Protein AF-A0A2K3PHH5-F1 (afdb_monomer)

Structure (mmCIF, N/CA/C/O backbone):
data_AF-A0A2K3PHH5-F1
#
_entry.id   AF-A0A2K3PHH5-F1
#
loop_
_atom_site.group_PDB
_atom_site.id
_atom_site.type_symbol
_atom_site.label_atom_id
_atom_site.label_alt_id
_atom_site.label_comp_id
_atom_site.label_asym_id
_atom_site.label_entity_id
_atom_site.label_seq_id
_atom_site.pdbx_PDB_ins_code
_atom_site.Cartn_x
_atom_site.Cartn_y
_atom_site.Cartn_z
_atom_site.occupancy
_atom_site.B_iso_or_equiv
_atom_site.auth_seq_id
_atom_site.auth_comp_id
_atom_site.auth_asym_id
_atom_site.auth_atom_id
_atom_site.pdbx_PDB_model_num
ATOM 1 N N . MET A 1 1 ? 2.896 -27.009 -12.303 1.00 49.03 1 MET A N 1
ATOM 2 C CA . MET A 1 1 ? 2.536 -25.632 -12.704 1.00 49.03 1 MET A CA 1
ATOM 3 C C . MET A 1 1 ? 3.084 -24.702 -11.641 1.00 49.03 1 MET A C 1
ATOM 5 O O . MET A 1 1 ? 3.076 -25.133 -10.490 1.00 49.03 1 MET A O 1
ATOM 9 N N . PRO A 1 2 ? 3.637 -23.529 -11.982 1.00 64.56 2 PRO A N 1
ATOM 10 C CA . PRO A 1 2 ? 4.108 -22.607 -10.958 1.00 64.56 2 PRO A CA 1
ATOM 11 C C . PRO A 1 2 ? 2.927 -22.156 -10.086 1.00 64.56 2 PRO A C 1
ATOM 13 O O . PRO A 1 2 ? 1.793 -22.078 -10.557 1.00 64.56 2 PRO A O 1
ATOM 16 N N . ASP A 1 3 ? 3.186 -21.933 -8.800 1.00 89.25 3 ASP A N 1
ATOM 17 C CA . ASP A 1 3 ? 2.186 -21.424 -7.863 1.00 89.25 3 ASP A CA 1
ATOM 18 C C . ASP A 1 3 ? 1.922 -19.943 -8.176 1.00 89.25 3 ASP A C 1
ATOM 20 O O . ASP A 1 3 ? 2.848 -19.131 -8.149 1.00 89.25 3 ASP A O 1
ATOM 24 N N . LEU A 1 4 ? 0.665 -19.583 -8.455 1.00 91.12 4 LEU A N 1
ATOM 25 C CA . LEU A 1 4 ? 0.248 -18.206 -8.741 1.00 91.12 4 LEU A CA 1
ATOM 26 C C . LEU A 1 4 ? 0.733 -17.221 -7.665 1.00 91.12 4 LEU A C 1
ATOM 28 O O . LEU A 1 4 ? 1.121 -16.099 -7.985 1.00 91.12 4 LEU A O 1
ATOM 32 N N . LYS A 1 5 ? 0.761 -17.628 -6.390 1.00 93.81 5 LYS A N 1
ATOM 33 C CA . LYS A 1 5 ? 1.256 -16.774 -5.300 1.00 93.81 5 LYS A CA 1
ATOM 34 C C . LYS A 1 5 ? 2.746 -16.474 -5.442 1.00 93.81 5 LYS A C 1
ATOM 36 O O . LYS A 1 5 ? 3.163 -15.350 -5.181 1.00 93.81 5 LYS A O 1
ATOM 41 N N . MET A 1 6 ? 3.534 -17.454 -5.884 1.00 94.31 6 MET A N 1
ATOM 42 C CA . MET A 1 6 ? 4.964 -17.276 -6.161 1.00 94.31 6 MET A CA 1
ATOM 43 C C . MET A 1 6 ? 5.183 -16.343 -7.350 1.00 94.31 6 MET A C 1
ATOM 45 O O . MET A 1 6 ? 6.017 -15.441 -7.270 1.00 94.31 6 MET A O 1
ATOM 49 N N . GLU A 1 7 ? 4.417 -16.517 -8.427 1.00 95.44 7 GLU A N 1
ATOM 50 C CA . GLU A 1 7 ? 4.497 -15.638 -9.599 1.00 95.44 7 GLU A CA 1
ATOM 51 C C . GLU A 1 7 ? 4.152 -14.189 -9.238 1.00 95.44 7 GLU A C 1
ATOM 53 O O . GLU A 1 7 ? 4.926 -13.281 -9.546 1.00 95.44 7 GLU A O 1
ATOM 58 N N . ILE A 1 8 ? 3.046 -13.973 -8.516 1.00 95.75 8 ILE A N 1
ATOM 59 C CA . ILE A 1 8 ? 2.634 -12.642 -8.054 1.00 95.75 8 ILE A CA 1
ATOM 60 C C . ILE A 1 8 ? 3.670 -12.043 -7.107 1.00 95.75 8 ILE A C 1
ATOM 62 O O . ILE A 1 8 ? 4.015 -10.872 -7.257 1.00 95.75 8 ILE A O 1
ATOM 66 N N . PHE A 1 9 ? 4.217 -12.824 -6.172 1.00 96.38 9 PHE A N 1
ATOM 67 C CA . PHE A 1 9 ? 5.262 -12.338 -5.275 1.00 96.38 9 PHE A CA 1
ATOM 68 C C . PHE A 1 9 ? 6.466 -11.789 -6.047 1.00 96.38 9 PHE A C 1
ATOM 70 O O . PHE A 1 9 ? 6.906 -10.662 -5.793 1.00 96.38 9 PHE A O 1
ATOM 77 N N . HIS A 1 10 ? 6.988 -12.560 -7.003 1.00 95.31 10 HIS A N 1
ATOM 78 C CA . HIS A 1 10 ? 8.146 -12.154 -7.796 1.00 95.31 10 HIS A CA 1
ATOM 79 C C . HIS A 1 10 ? 7.831 -10.977 -8.719 1.00 95.31 10 HIS A C 1
ATOM 81 O O . HIS A 1 10 ? 8.616 -10.027 -8.773 1.00 95.31 10 HIS A O 1
ATOM 87 N N . LEU A 1 11 ? 6.678 -11.008 -9.392 1.00 97.19 11 LEU A N 1
ATOM 88 C CA . LEU A 1 11 ? 6.221 -9.932 -10.266 1.00 97.19 11 LEU A CA 1
ATOM 89 C C . LEU A 1 11 ? 6.100 -8.617 -9.494 1.00 97.19 11 LEU A C 1
ATOM 91 O O . LEU A 1 11 ? 6.719 -7.623 -9.868 1.00 97.19 11 LEU A O 1
ATOM 95 N N . MET A 1 12 ? 5.362 -8.621 -8.384 1.00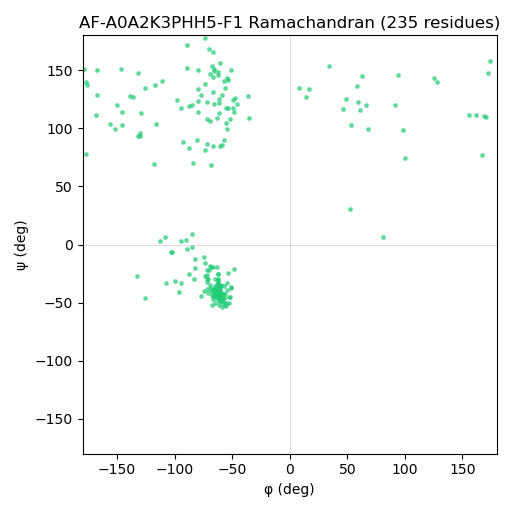 97.56 12 MET A N 1
ATOM 96 C CA . MET A 1 12 ? 5.121 -7.421 -7.586 1.00 97.56 12 MET A CA 1
ATOM 97 C C . MET A 1 12 ? 6.398 -6.895 -6.942 1.00 97.56 12 MET A C 1
ATOM 99 O O . MET A 1 12 ? 6.658 -5.692 -6.975 1.00 97.56 12 MET A O 1
ATOM 103 N N . SER A 1 13 ? 7.240 -7.787 -6.414 1.00 96.38 13 SER A N 1
ATOM 104 C CA . SER A 1 13 ? 8.536 -7.401 -5.852 1.00 96.38 13 SER A CA 1
ATOM 105 C C . SER A 1 13 ? 9.426 -6.727 -6.896 1.00 96.38 13 SER A C 1
ATOM 107 O O . SER A 1 13 ? 10.080 -5.726 -6.588 1.00 96.38 13 SER A O 1
ATOM 109 N N . PHE A 1 14 ? 9.447 -7.250 -8.126 1.00 96.81 14 PHE A N 1
ATOM 110 C CA . PHE A 1 14 ? 10.204 -6.664 -9.227 1.00 96.81 14 PHE A CA 1
ATOM 111 C C . PHE A 1 14 ? 9.627 -5.312 -9.654 1.00 96.81 14 PHE A C 1
ATOM 113 O O . PHE A 1 14 ? 10.373 -4.335 -9.684 1.00 96.81 14 PHE A O 1
ATOM 120 N N . LEU A 1 15 ? 8.320 -5.237 -9.931 1.00 97.56 15 LEU A N 1
ATOM 121 C CA . LEU A 1 15 ? 7.658 -4.020 -10.409 1.00 97.56 15 LEU A CA 1
ATOM 122 C C . LEU A 1 15 ? 7.816 -2.860 -9.423 1.00 97.56 15 LEU A C 1
ATOM 124 O O . LEU A 1 15 ? 8.266 -1.789 -9.822 1.00 97.56 15 LEU A O 1
ATOM 128 N N . LEU A 1 16 ? 7.543 -3.083 -8.133 1.00 97.12 16 LEU A N 1
ATOM 129 C CA . LEU A 1 16 ? 7.675 -2.038 -7.112 1.00 97.12 16 LEU A CA 1
ATOM 130 C C . LEU A 1 16 ? 9.117 -1.526 -7.012 1.00 97.12 16 LEU A C 1
ATOM 132 O O . LEU A 1 16 ? 9.345 -0.319 -7.009 1.00 97.12 16 LEU A O 1
ATOM 136 N N . SER A 1 17 ? 10.101 -2.431 -7.008 1.00 95.50 17 SER A N 1
ATOM 137 C CA . SER A 1 17 ? 11.521 -2.048 -6.953 1.00 95.50 17 SER A CA 1
ATOM 138 C C . SER A 1 17 ? 11.955 -1.287 -8.203 1.00 95.50 17 SER A C 1
ATOM 140 O O . SER A 1 17 ? 12.649 -0.274 -8.118 1.00 95.50 17 SER A O 1
ATOM 142 N N . HIS A 1 18 ? 11.552 -1.783 -9.374 1.00 95.62 18 HIS A N 1
ATOM 143 C CA . HIS A 1 18 ? 11.887 -1.179 -10.652 1.00 95.62 18 HIS A CA 1
ATOM 144 C C . HIS A 1 18 ? 11.317 0.233 -10.736 1.00 95.62 18 HIS A C 1
ATOM 146 O O . HIS A 1 18 ? 12.071 1.177 -10.983 1.00 95.62 18 HIS A O 1
ATOM 152 N N . CYS A 1 19 ? 10.020 0.383 -10.464 1.00 95.56 19 CYS A N 1
ATOM 153 C CA . CYS A 1 19 ? 9.362 1.674 -10.538 1.00 95.56 19 CYS A CA 1
ATOM 154 C C . CYS A 1 19 ? 9.923 2.654 -9.506 1.00 95.56 19 CYS A C 1
ATOM 156 O O . CYS A 1 19 ? 10.219 3.785 -9.876 1.00 95.56 19 CYS A O 1
ATOM 158 N N . ALA A 1 20 ? 10.165 2.229 -8.260 1.00 92.25 20 ALA A N 1
ATOM 159 C CA . ALA A 1 20 ? 10.748 3.099 -7.237 1.00 92.25 20 ALA A CA 1
ATOM 160 C C . ALA A 1 20 ? 12.145 3.603 -7.647 1.00 92.25 20 ALA A C 1
ATOM 162 O O . ALA A 1 20 ? 12.446 4.784 -7.510 1.00 92.25 20 ALA A O 1
ATOM 163 N N . SER A 1 21 ? 12.976 2.737 -8.242 1.00 92.88 21 SER A N 1
ATOM 164 C CA . SER A 1 21 ? 14.331 3.104 -8.692 1.00 92.88 21 SER A CA 1
ATOM 165 C C . SER A 1 21 ? 14.376 4.015 -9.926 1.00 92.88 21 SER A C 1
ATOM 167 O O . SER 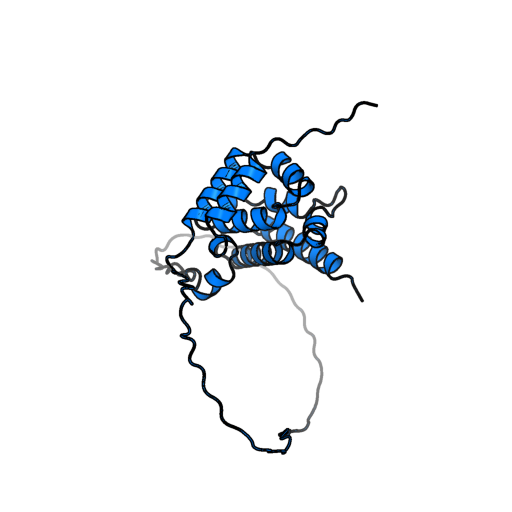A 1 21 ? 15.392 4.658 -10.195 1.00 92.88 21 SER A O 1
ATOM 169 N N . ARG A 1 22 ? 13.303 4.031 -10.724 1.00 92.88 22 ARG A N 1
ATOM 170 C CA . ARG A 1 22 ? 13.212 4.771 -11.993 1.00 92.88 22 ARG A CA 1
ATOM 171 C C . ARG A 1 22 ? 12.220 5.927 -11.938 1.00 92.88 22 ARG A C 1
ATOM 173 O O . ARG A 1 22 ? 12.034 6.590 -12.957 1.00 92.88 22 ARG A O 1
ATOM 180 N N . TRP A 1 23 ? 11.616 6.163 -10.777 1.00 90.19 23 TRP A N 1
ATOM 181 C CA . TRP A 1 23 ? 10.622 7.199 -10.565 1.00 90.19 23 TRP A CA 1
ATOM 182 C C . TRP A 1 23 ? 11.190 8.583 -10.883 1.00 90.19 23 TRP A C 1
ATOM 184 O O . TRP A 1 23 ? 12.244 8.965 -10.369 1.00 90.19 23 TRP A O 1
ATOM 194 N N . LYS A 1 24 ? 10.481 9.350 -11.716 1.00 89.19 24 LYS A N 1
ATOM 195 C CA . LYS A 1 24 ? 10.787 10.767 -11.966 1.00 89.19 24 LYS A CA 1
ATOM 196 C C . LYS A 1 24 ? 9.574 11.644 -11.712 1.00 89.19 24 LYS A C 1
ATOM 198 O O . LYS A 1 24 ? 9.708 12.671 -11.054 1.00 89.19 24 LYS A O 1
ATOM 203 N N . ALA A 1 25 ? 8.411 11.240 -12.218 1.00 85.06 25 ALA A N 1
ATOM 204 C CA . ALA A 1 25 ? 7.161 11.957 -12.023 1.00 85.06 25 ALA A CA 1
ATOM 205 C C . ALA A 1 25 ? 5.965 10.990 -11.946 1.00 85.06 25 ALA A C 1
ATOM 207 O O . ALA A 1 25 ? 5.987 9.943 -12.592 1.00 85.06 25 ALA A O 1
ATOM 208 N N . PRO A 1 26 ? 4.889 11.351 -11.224 1.00 73.81 26 PRO A N 1
ATOM 209 C CA . PRO A 1 26 ? 3.726 10.480 -11.037 1.00 73.81 26 PRO A CA 1
ATOM 210 C C . PRO A 1 26 ? 2.968 10.106 -12.305 1.00 73.81 26 PRO A C 1
ATOM 212 O O . PRO A 1 26 ? 2.359 9.042 -12.361 1.00 73.81 26 PRO A O 1
ATOM 215 N N . TYR A 1 27 ? 3.050 10.941 -13.336 1.00 77.81 27 TYR A N 1
ATOM 216 C CA . TYR A 1 27 ? 2.289 10.751 -14.570 1.00 77.81 27 TYR A CA 1
ATOM 217 C C . TYR A 1 27 ? 3.153 10.316 -15.749 1.00 77.81 27 TYR A C 1
ATOM 219 O O . TYR A 1 27 ? 2.653 10.232 -16.866 1.00 77.81 27 TYR A O 1
ATOM 227 N N . ASP A 1 28 ? 4.439 10.031 -15.532 1.00 88.00 28 ASP A N 1
ATOM 228 C CA . ASP A 1 28 ? 5.244 9.399 -16.572 1.00 88.00 28 ASP A CA 1
ATOM 229 C C . ASP A 1 28 ? 4.871 7.907 -16.724 1.00 88.00 28 ASP A C 1
ATOM 231 O O . ASP A 1 28 ? 4.008 7.366 -16.024 1.00 88.00 28 ASP A O 1
ATOM 235 N N . GLN A 1 29 ? 5.495 7.222 -17.682 1.00 90.00 29 GLN A N 1
ATOM 236 C CA . GLN A 1 29 ?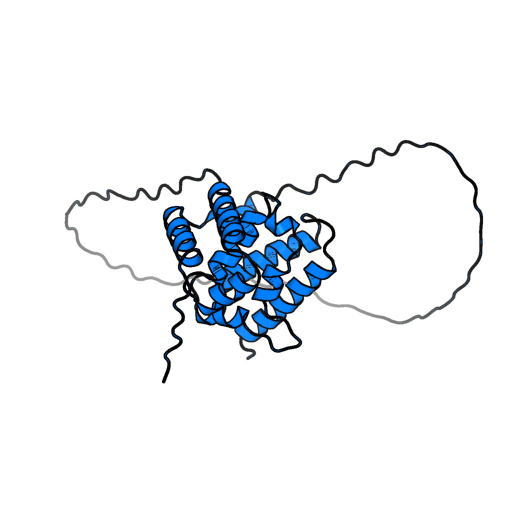 5.206 5.810 -17.942 1.00 90.00 29 GLN A CA 1
ATOM 237 C C . GLN A 1 29 ? 5.533 4.903 -16.740 1.00 90.00 29 GLN A C 1
ATOM 239 O O . GLN A 1 29 ? 4.839 3.913 -16.512 1.00 90.00 29 GLN A O 1
ATOM 244 N N . VAL A 1 30 ? 6.573 5.231 -15.967 1.00 93.69 30 VAL A N 1
ATOM 245 C CA . VAL A 1 30 ? 6.976 4.472 -14.773 1.00 93.69 30 VAL A CA 1
ATOM 246 C C . VAL A 1 30 ? 6.005 4.744 -13.627 1.00 93.69 30 VAL A C 1
ATOM 248 O O . VAL A 1 30 ? 5.624 3.813 -12.918 1.00 93.69 30 VAL A O 1
ATOM 251 N N . GLY A 1 31 ? 5.572 5.996 -13.478 1.00 91.44 31 GLY A N 1
ATOM 252 C CA . GLY A 1 31 ? 4.558 6.398 -12.518 1.00 91.44 31 GLY A CA 1
ATOM 253 C C . GLY A 1 31 ? 3.233 5.692 -12.768 1.00 91.44 31 GLY A C 1
ATOM 254 O O . GLY A 1 31 ? 2.718 5.025 -11.874 1.00 91.44 31 GLY A O 1
ATOM 255 N N . SER A 1 32 ? 2.762 5.700 -14.015 1.00 90.44 32 SER A N 1
ATOM 256 C CA . SER A 1 32 ? 1.550 4.975 -14.424 1.00 90.44 32 SER A CA 1
ATOM 257 C C . SER A 1 32 ? 1.649 3.476 -14.111 1.00 90.44 32 SER A C 1
ATOM 259 O O . SER A 1 32 ? 0.747 2.914 -13.492 1.00 90.44 32 SER A O 1
ATOM 261 N N . LEU A 1 33 ? 2.784 2.842 -14.435 1.00 94.25 33 LEU A N 1
ATOM 262 C CA . LEU A 1 33 ? 3.031 1.433 -14.111 1.00 94.25 33 LEU A CA 1
ATOM 263 C C . LEU A 1 33 ? 3.035 1.175 -12.596 1.00 94.25 33 LEU A C 1
ATOM 265 O O . LEU A 1 33 ? 2.548 0.137 -12.148 1.00 94.25 33 LEU A O 1
ATOM 269 N N . MET A 1 34 ? 3.577 2.094 -11.792 1.00 95.19 34 MET A N 1
ATOM 270 C CA . MET A 1 34 ? 3.539 1.983 -10.332 1.00 95.19 34 MET A CA 1
ATOM 271 C C . MET A 1 34 ? 2.100 2.018 -9.809 1.00 95.19 34 MET A C 1
ATOM 273 O O . MET A 1 34 ? 1.743 1.185 -8.979 1.00 95.19 34 MET A O 1
ATOM 277 N N . LEU A 1 35 ? 1.261 2.922 -10.321 1.00 93.38 35 LEU A N 1
ATOM 278 C CA . LEU A 1 35 ? -0.148 3.022 -9.927 1.00 93.38 35 LEU A CA 1
ATOM 279 C C . LEU A 1 35 ? -0.942 1.768 -10.304 1.00 93.38 35 LEU A C 1
ATOM 281 O O . LEU A 1 35 ? -1.685 1.237 -9.475 1.00 93.38 35 LEU A O 1
ATOM 285 N N . GLU A 1 36 ? -0.735 1.241 -11.510 1.00 93.38 36 GLU A N 1
ATOM 286 C CA . GLU A 1 36 ? -1.333 -0.028 -11.941 1.00 93.38 36 GLU A CA 1
ATOM 287 C C . GLU A 1 36 ? -0.854 -1.206 -11.086 1.00 93.38 36 GLU A C 1
ATOM 289 O O . GLU A 1 36 ? -1.657 -2.051 -10.691 1.00 93.38 36 GLU A O 1
ATOM 294 N N . SER A 1 37 ? 0.435 -1.231 -10.733 1.00 96.31 37 SER A N 1
ATOM 295 C CA . SER A 1 37 ? 1.009 -2.254 -9.853 1.00 96.31 37 SER A CA 1
ATOM 296 C C . SER A 1 37 ? 0.362 -2.217 -8.465 1.00 96.31 37 SER A C 1
ATOM 298 O O . SER A 1 37 ? -0.022 -3.260 -7.938 1.00 96.31 37 SER A O 1
ATOM 300 N N . LEU A 1 38 ? 0.189 -1.029 -7.877 1.00 96.31 38 LEU A N 1
ATOM 301 C CA . LEU A 1 38 ? -0.487 -0.874 -6.585 1.00 96.31 38 LEU A CA 1
ATOM 302 C C . LEU A 1 38 ? -1.951 -1.312 -6.654 1.00 96.31 38 LEU A C 1
ATOM 304 O O . LEU A 1 38 ? -2.413 -2.045 -5.778 1.00 96.31 38 LEU A O 1
ATOM 308 N N . SER A 1 39 ? -2.661 -0.947 -7.725 1.00 94.19 39 SER A N 1
ATOM 309 C CA . SER A 1 39 ? -4.039 -1.400 -7.926 1.00 94.19 39 SER A CA 1
ATOM 310 C C . SER A 1 39 ? -4.125 -2.925 -8.052 1.00 94.19 39 SER A C 1
ATOM 312 O O . SER A 1 39 ? -4.929 -3.550 -7.355 1.00 94.19 39 SER A O 1
ATOM 314 N N . LEU A 1 40 ? -3.265 -3.549 -8.865 1.00 95.62 40 LEU A N 1
ATOM 315 C CA . LEU A 1 40 ? -3.185 -5.007 -8.999 1.00 95.62 40 LEU A CA 1
ATOM 316 C C . LEU A 1 40 ? -2.914 -5.681 -7.649 1.00 95.62 40 LEU A C 1
ATOM 318 O O . LEU A 1 40 ? -3.593 -6.645 -7.291 1.00 95.62 40 LEU A O 1
ATOM 322 N N . LEU A 1 41 ? -1.953 -5.157 -6.885 1.00 97.50 41 LEU A N 1
ATOM 323 C CA . LEU A 1 41 ? -1.603 -5.677 -5.567 1.00 97.50 41 LEU A CA 1
ATOM 324 C C . LEU A 1 41 ? -2.779 -5.608 -4.594 1.00 97.50 41 LEU A C 1
ATOM 326 O O . LEU A 1 41 ? -3.063 -6.584 -3.896 1.00 97.50 41 LEU A O 1
ATOM 330 N N . GLY A 1 42 ? -3.471 -4.470 -4.565 1.00 96.81 42 GLY A N 1
ATOM 331 C CA . GLY A 1 42 ? -4.658 -4.297 -3.745 1.00 96.81 42 GLY A CA 1
ATOM 332 C C . GLY A 1 42 ? -5.736 -5.319 -4.107 1.00 96.81 42 GLY A C 1
ATOM 333 O O . GLY A 1 42 ? -6.260 -5.985 -3.220 1.00 96.81 42 GLY A O 1
ATOM 334 N N . HIS A 1 43 ? -6.035 -5.506 -5.397 1.00 95.81 43 HIS A N 1
ATOM 335 C CA . HIS A 1 43 ? -7.044 -6.479 -5.836 1.00 95.81 43 HIS A CA 1
ATOM 336 C C . HIS A 1 43 ? -6.651 -7.914 -5.489 1.00 95.81 43 HIS A C 1
ATOM 338 O O . HIS A 1 43 ? -7.503 -8.705 -5.091 1.00 95.81 43 HIS A O 1
ATOM 344 N N . PHE A 1 44 ? -5.366 -8.248 -5.608 1.00 96.94 44 PHE A N 1
ATOM 345 C CA . PHE A 1 44 ? -4.848 -9.557 -5.225 1.00 96.94 44 PHE A CA 1
ATOM 346 C C . PHE A 1 44 ? -5.024 -9.842 -3.724 1.00 96.94 44 PHE A C 1
ATOM 348 O O . PHE A 1 44 ? -5.322 -10.979 -3.347 1.00 96.94 44 PHE A O 1
ATOM 355 N N . ALA A 1 45 ? -4.841 -8.832 -2.870 1.00 97.75 45 ALA A N 1
ATOM 356 C CA . ALA A 1 45 ? -4.901 -8.976 -1.416 1.00 97.75 45 ALA A CA 1
ATOM 357 C C . ALA A 1 45 ? -6.316 -8.825 -0.827 1.00 97.75 45 ALA A C 1
ATOM 359 O O . ALA A 1 45 ? -6.588 -9.369 0.246 1.00 97.75 45 ALA A O 1
ATOM 360 N N . LEU A 1 46 ? -7.206 -8.099 -1.508 1.00 96.25 46 LEU A N 1
ATOM 361 C CA . LEU A 1 46 ? -8.501 -7.678 -0.979 1.00 96.25 46 LEU A CA 1
ATOM 362 C C . LEU A 1 46 ? -9.328 -8.855 -0.436 1.00 96.25 46 LEU A C 1
ATOM 364 O O . LEU A 1 46 ? -9.719 -9.752 -1.179 1.00 96.25 46 LEU A O 1
ATOM 368 N N . PHE A 1 47 ? -9.613 -8.815 0.870 1.00 92.81 47 PHE A N 1
ATOM 369 C CA . PHE A 1 47 ? -10.409 -9.813 1.600 1.00 92.81 47 PHE A CA 1
ATOM 370 C C . PHE A 1 47 ? -9.945 -11.267 1.416 1.00 92.81 47 PHE A C 1
ATOM 372 O O . PHE A 1 47 ? -10.750 -12.195 1.498 1.00 92.81 47 PHE A O 1
ATOM 379 N N . HIS A 1 48 ? -8.644 -11.483 1.198 1.00 96.56 48 HIS A N 1
ATOM 380 C CA . HIS A 1 48 ? -8.094 -12.820 1.006 1.00 96.56 48 HIS A CA 1
ATOM 381 C C . HIS A 1 48 ? -6.866 -13.069 1.905 1.00 96.56 48 HIS A C 1
ATOM 383 O O . HIS A 1 48 ? -5.729 -12.823 1.483 1.00 96.56 48 HIS A O 1
ATOM 389 N N . PRO A 1 49 ? -7.044 -13.646 3.113 1.00 96.19 49 PRO A N 1
ATOM 390 C CA . PRO A 1 49 ? -5.966 -13.828 4.096 1.00 96.19 49 PRO A CA 1
ATOM 391 C C . PRO A 1 49 ? -4.749 -14.583 3.549 1.00 96.19 49 PRO A C 1
ATOM 393 O O . PRO A 1 49 ? -3.597 -14.224 3.794 1.00 96.19 49 PRO A O 1
ATOM 396 N N . GLY A 1 50 ? -4.992 -15.607 2.725 1.00 96.69 50 GLY A N 1
ATOM 397 C CA . GLY A 1 50 ? -3.925 -16.396 2.113 1.00 96.69 50 GLY A CA 1
ATOM 398 C C . GLY A 1 50 ? -3.107 -15.646 1.058 1.00 96.69 50 GLY A C 1
ATOM 399 O O . GLY A 1 50 ? -2.012 -16.105 0.739 1.00 96.69 50 GLY A O 1
ATOM 400 N N . ASN A 1 51 ? -3.626 -14.540 0.517 1.00 97.56 51 ASN A N 1
ATOM 401 C CA . ASN A 1 51 ? -2.931 -13.683 -0.447 1.00 97.56 51 ASN A CA 1
ATOM 402 C C . ASN A 1 51 ? -2.278 -12.523 0.296 1.00 97.56 51 ASN A C 1
ATOM 404 O O . ASN A 1 51 ? -1.111 -12.256 0.059 1.00 97.56 51 ASN A O 1
ATOM 408 N N . GLN A 1 52 ? -2.959 -11.936 1.285 1.00 98.06 52 GLN A N 1
ATOM 409 C CA . GLN A 1 52 ? -2.366 -10.990 2.238 1.00 98.06 52 GLN A CA 1
ATOM 410 C C . GLN A 1 52 ? -1.085 -11.546 2.883 1.00 98.06 52 GLN A C 1
ATOM 412 O O . GLN A 1 52 ? -0.112 -10.814 3.044 1.00 98.06 52 GLN A O 1
ATOM 417 N N . ALA A 1 53 ? -1.038 -12.850 3.183 1.00 97.31 53 ALA A N 1
ATOM 418 C CA . ALA A 1 53 ? 0.159 -13.513 3.701 1.00 97.31 53 ALA A CA 1
ATOM 419 C C . ALA A 1 53 ? 1.362 -13.497 2.740 1.00 97.31 53 ALA A C 1
ATOM 421 O O . ALA A 1 53 ? 2.504 -13.455 3.198 1.00 97.31 53 ALA A O 1
ATOM 422 N N . VAL A 1 54 ? 1.123 -13.487 1.424 1.00 97.56 54 VAL A N 1
ATOM 423 C CA . VAL A 1 54 ? 2.172 -13.408 0.390 1.00 97.56 54 VAL A CA 1
ATOM 424 C C . VAL A 1 54 ? 2.908 -12.073 0.455 1.00 97.56 54 VAL A C 1
ATOM 426 O O . VAL A 1 54 ? 4.097 -12.006 0.166 1.00 97.56 54 VAL A O 1
ATOM 429 N N . LEU A 1 55 ? 2.244 -11.001 0.893 1.00 97.62 55 LEU A N 1
ATOM 430 C CA . LEU A 1 55 ? 2.846 -9.667 0.955 1.00 97.62 55 LEU A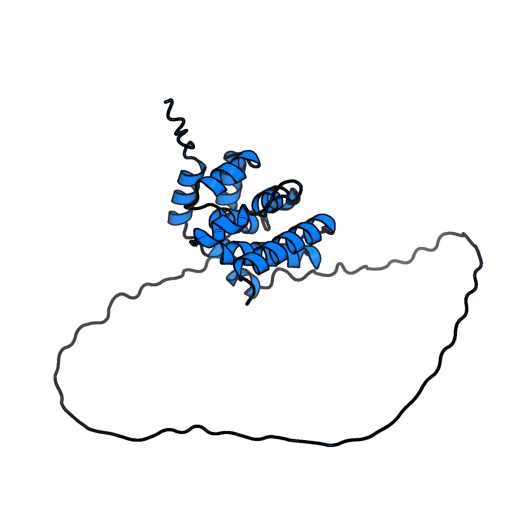 CA 1
ATOM 431 C C . LEU A 1 55 ? 3.958 -9.575 2.015 1.00 97.62 55 LEU A C 1
ATOM 433 O O . LEU A 1 55 ? 4.809 -8.685 1.945 1.00 97.62 55 LEU A O 1
ATOM 437 N N . ARG A 1 56 ? 3.971 -10.516 2.969 1.00 96.44 56 ARG A N 1
ATOM 438 C CA . ARG A 1 56 ? 5.025 -10.685 3.979 1.00 96.44 56 ARG A CA 1
ATOM 439 C C . ARG A 1 56 ? 6.150 -11.608 3.528 1.00 96.44 56 ARG A C 1
ATOM 441 O O . ARG A 1 56 ? 7.105 -11.799 4.274 1.00 96.44 56 ARG A O 1
ATOM 448 N N . TRP A 1 57 ? 6.044 -12.220 2.350 1.00 95.69 57 TRP A N 1
ATOM 449 C CA . TRP A 1 57 ? 7.137 -13.023 1.818 1.00 95.69 57 TRP A CA 1
ATOM 450 C C . TRP A 1 57 ? 8.342 -12.140 1.516 1.00 95.69 57 TRP A C 1
ATOM 452 O O . TRP A 1 57 ? 8.217 -10.961 1.192 1.00 95.69 57 TRP A O 1
ATOM 462 N N . GLY A 1 58 ? 9.517 -12.740 1.650 1.00 87.75 58 GLY A N 1
ATOM 463 C CA . GLY A 1 58 ? 10.793 -12.043 1.679 1.00 87.75 58 GLY A CA 1
ATOM 464 C C . GLY A 1 58 ? 11.580 -12.481 2.906 1.00 87.75 58 GLY A C 1
ATOM 465 O O . GLY A 1 58 ? 11.031 -12.712 3.981 1.00 87.75 58 GLY A O 1
ATOM 466 N N . LYS A 1 59 ? 12.880 -12.665 2.726 1.00 80.00 59 LYS A N 1
ATOM 467 C CA . LYS A 1 59 ? 13.842 -12.892 3.810 1.00 80.00 59 LYS A CA 1
ATOM 468 C C . LYS A 1 59 ? 15.007 -11.955 3.575 1.00 80.00 59 LYS A C 1
ATOM 470 O O . LYS A 1 59 ? 15.333 -11.714 2.414 1.00 80.00 59 LYS A O 1
ATOM 475 N N . SER A 1 60 ? 15.655 -11.478 4.637 1.00 73.38 60 SER A N 1
ATOM 476 C CA . SER A 1 60 ? 16.881 -10.682 4.502 1.00 73.38 60 SER A CA 1
ATOM 477 C C . SER A 1 60 ? 17.852 -11.370 3.523 1.00 73.38 60 SER A C 1
ATOM 479 O O . SER A 1 60 ? 18.096 -12.571 3.682 1.00 73.38 60 SER A O 1
ATOM 481 N N . PRO A 1 61 ? 18.335 -10.680 2.469 1.00 82.81 61 PRO A N 1
ATOM 482 C CA . PRO A 1 61 ? 18.292 -9.226 2.238 1.00 82.81 61 PRO A CA 1
ATOM 483 C C . PRO A 1 61 ? 17.111 -8.717 1.382 1.00 82.81 61 PRO A C 1
ATOM 485 O O . PRO A 1 61 ? 17.054 -7.537 1.054 1.00 82.81 61 PRO A O 1
ATOM 488 N N . THR A 1 62 ? 16.188 -9.580 0.959 1.00 84.44 62 THR A N 1
ATOM 489 C CA . THR A 1 62 ? 15.032 -9.191 0.134 1.00 84.44 62 THR A CA 1
ATOM 490 C C . THR A 1 62 ? 13.919 -8.572 0.992 1.00 84.44 62 THR A C 1
ATOM 492 O O . THR A 1 62 ? 13.330 -9.286 1.809 1.00 84.44 62 THR A O 1
ATOM 495 N N . PRO A 1 63 ? 13.602 -7.272 0.828 1.00 92.50 63 PRO A N 1
ATOM 496 C CA . PRO A 1 63 ? 12.504 -6.655 1.561 1.00 92.50 63 PRO A CA 1
ATOM 497 C C . PRO A 1 63 ? 11.171 -7.208 1.057 1.00 92.50 63 PRO A C 1
ATOM 499 O O . PRO A 1 63 ? 11.025 -7.529 -0.129 1.00 92.50 63 PRO A O 1
ATOM 502 N N . THR A 1 64 ? 10.203 -7.311 1.964 1.00 97.19 64 THR A N 1
ATOM 503 C CA . THR A 1 64 ? 8.868 -7.812 1.626 1.00 97.19 64 THR A CA 1
ATOM 504 C C . THR A 1 64 ? 8.104 -6.813 0.759 1.00 97.19 64 THR A C 1
ATOM 506 O O . THR A 1 64 ? 8.502 -5.654 0.615 1.00 97.19 64 THR A O 1
ATOM 509 N N . ILE A 1 65 ? 6.981 -7.244 0.183 1.00 98.06 65 ILE A N 1
ATOM 510 C CA . ILE A 1 65 ? 6.124 -6.348 -0.601 1.00 98.06 65 ILE A CA 1
ATOM 511 C C . ILE A 1 65 ? 5.583 -5.212 0.277 1.00 98.06 65 ILE A C 1
ATOM 513 O O . ILE A 1 65 ? 5.570 -4.075 -0.180 1.00 98.06 65 ILE A O 1
ATOM 517 N N . LEU A 1 66 ? 5.201 -5.486 1.532 1.00 97.75 66 LEU A N 1
ATOM 518 C CA . LEU A 1 66 ? 4.735 -4.434 2.449 1.00 97.75 66 LEU A CA 1
ATOM 519 C C . LEU A 1 66 ? 5.800 -3.366 2.697 1.00 97.75 66 LEU A C 1
ATOM 521 O O . LEU A 1 66 ? 5.498 -2.192 2.528 1.00 97.75 66 LEU A O 1
ATOM 525 N N . HIS A 1 67 ? 7.044 -3.760 2.999 1.00 97.38 67 HIS A N 1
ATOM 526 C CA . HIS A 1 67 ? 8.128 -2.787 3.186 1.00 97.3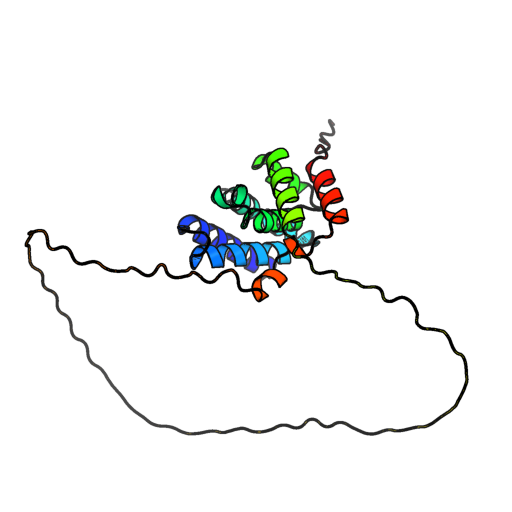8 67 HIS A CA 1
ATOM 527 C C . HIS A 1 67 ? 8.314 -1.932 1.929 1.00 97.38 67 HIS A C 1
ATOM 529 O O . HIS A 1 67 ? 8.405 -0.719 2.022 1.00 97.38 67 HIS A O 1
ATOM 535 N N . LYS A 1 68 ? 8.263 -2.534 0.732 1.00 97.62 68 LYS A N 1
ATOM 536 C CA . LYS A 1 68 ? 8.359 -1.786 -0.535 1.00 97.62 68 LYS A CA 1
ATOM 537 C C . LYS A 1 68 ? 7.214 -0.792 -0.748 1.00 97.62 68 LYS A C 1
ATOM 539 O O . LYS A 1 68 ? 7.436 0.233 -1.382 1.00 97.62 68 LYS A O 1
ATOM 544 N N . VAL A 1 69 ? 6.002 -1.111 -0.289 1.00 98.12 69 VAL A N 1
ATOM 545 C CA . VAL A 1 69 ? 4.847 -0.199 -0.352 1.00 98.12 69 VAL A CA 1
ATOM 546 C C . VAL A 1 69 ? 5.007 0.945 0.655 1.00 98.12 69 VAL A C 1
ATOM 548 O O . VAL A 1 69 ? 4.676 2.083 0.333 1.00 98.12 69 VAL A O 1
ATOM 551 N N . CYS A 1 70 ? 5.541 0.668 1.844 1.00 97.44 70 CYS A N 1
ATOM 552 C CA . CYS A 1 70 ? 5.842 1.688 2.850 1.00 97.44 70 CYS A CA 1
ATOM 553 C C . CYS A 1 70 ? 7.034 2.585 2.454 1.00 97.44 70 CYS A C 1
ATOM 555 O O . CYS A 1 70 ? 7.017 3.768 2.770 1.00 97.44 70 CYS A O 1
ATOM 557 N N . ASP A 1 71 ? 7.994 2.063 1.684 1.00 96.25 71 ASP A N 1
ATOM 558 C CA . ASP A 1 71 ? 9.182 2.776 1.176 1.00 96.25 71 ASP A CA 1
ATOM 559 C C . ASP A 1 71 ? 8.943 3.565 -0.127 1.00 96.25 71 ASP A C 1
ATOM 561 O O . ASP A 1 71 ? 9.886 4.033 -0.777 1.00 96.25 71 ASP A O 1
ATOM 565 N N . LEU A 1 72 ? 7.692 3.698 -0.574 1.00 96.31 72 LEU A N 1
ATOM 566 C CA . LEU A 1 72 ? 7.390 4.473 -1.776 1.00 96.31 72 LEU A CA 1
ATOM 567 C C . LEU A 1 72 ? 7.810 5.949 -1.627 1.00 96.31 72 LEU A C 1
ATOM 569 O O . LEU A 1 72 ? 7.871 6.479 -0.517 1.00 96.31 72 LEU A O 1
ATOM 573 N N . PRO A 1 73 ? 8.063 6.664 -2.741 1.00 94.62 73 PRO A N 1
ATOM 574 C CA . PRO A 1 73 ? 8.397 8.084 -2.684 1.00 94.62 73 PRO A CA 1
ATOM 575 C C . PRO A 1 73 ? 7.352 8.900 -1.905 1.00 94.62 73 PRO A C 1
ATOM 577 O O . PRO A 1 73 ? 6.151 8.698 -2.077 1.00 94.62 73 PRO A O 1
ATOM 580 N N . PHE A 1 74 ? 7.797 9.886 -1.115 1.00 94.50 74 PHE A N 1
ATOM 581 C CA . PHE A 1 74 ? 6.933 10.672 -0.214 1.00 94.50 74 PHE A CA 1
ATOM 582 C C . PHE A 1 74 ? 5.706 11.319 -0.893 1.00 94.50 74 PHE A C 1
ATOM 584 O O . PHE A 1 74 ? 4.688 11.562 -0.247 1.00 94.50 74 PHE A O 1
ATOM 591 N N . VAL A 1 75 ? 5.759 11.563 -2.207 1.00 94.38 75 VAL A N 1
ATOM 592 C CA . VAL A 1 75 ? 4.614 12.055 -2.992 1.00 94.38 75 VAL A CA 1
ATOM 593 C C . VAL A 1 75 ? 3.372 11.159 -2.847 1.00 94.38 75 VAL A C 1
ATOM 595 O O . VAL A 1 75 ? 2.265 11.672 -2.771 1.00 94.38 75 VAL A O 1
ATOM 598 N N . PHE A 1 76 ? 3.530 9.842 -2.676 1.00 94.88 76 PHE A N 1
ATOM 599 C CA . PHE A 1 76 ? 2.412 8.917 -2.430 1.00 94.88 76 PHE A CA 1
ATOM 600 C C . PHE A 1 76 ? 1.712 9.127 -1.082 1.00 94.88 76 PHE A C 1
ATOM 602 O O . PHE A 1 76 ? 0.574 8.696 -0.900 1.00 94.88 76 PHE A O 1
ATOM 609 N N . PHE A 1 77 ? 2.385 9.792 -0.145 1.00 96.12 77 PHE A N 1
ATOM 610 C CA . PHE A 1 77 ? 1.902 10.071 1.205 1.00 96.12 77 PHE A CA 1
ATOM 611 C C . PHE A 1 77 ? 1.401 11.508 1.375 1.00 96.12 77 PHE A C 1
ATOM 613 O O . PHE A 1 77 ? 0.873 11.840 2.433 1.00 96.12 77 PHE A O 1
ATOM 620 N N . SER A 1 78 ? 1.579 12.360 0.362 1.00 95.25 78 SER A N 1
ATOM 621 C CA . SER A 1 78 ? 1.324 13.803 0.459 1.00 95.25 78 SER A CA 1
ATOM 622 C C . SER A 1 78 ? 0.499 14.381 -0.689 1.00 95.25 78 SER A C 1
ATOM 624 O O . SER A 1 78 ? -0.187 15.381 -0.488 1.00 95.25 78 SER A O 1
ATOM 626 N N . ASP A 1 79 ? 0.534 13.772 -1.874 1.00 93.19 79 ASP A N 1
ATOM 627 C CA . ASP A 1 79 ? -0.245 14.217 -3.026 1.00 93.19 79 ASP A CA 1
ATOM 628 C C . ASP A 1 79 ? -1.705 13.728 -2.921 1.00 93.19 79 ASP A C 1
ATOM 630 O O . ASP A 1 79 ? -1.936 12.516 -2.829 1.00 93.19 79 ASP A O 1
ATOM 634 N N . PRO A 1 80 ? -2.707 14.628 -2.952 1.00 91.38 80 PRO A N 1
ATOM 635 C CA . PRO A 1 80 ? -4.116 14.267 -2.793 1.00 91.38 80 PRO A CA 1
ATOM 636 C C . PRO A 1 80 ? -4.656 13.347 -3.898 1.00 91.38 80 PRO A C 1
ATOM 638 O O . PRO A 1 80 ? -5.668 12.685 -3.669 1.00 91.38 80 PRO A O 1
ATOM 641 N N . GLU A 1 81 ? -4.008 13.263 -5.061 1.00 90.06 81 GLU A N 1
ATOM 642 C CA . GLU A 1 81 ? -4.396 12.326 -6.121 1.00 90.06 81 GLU A CA 1
ATOM 643 C C . GLU A 1 81 ? -3.813 10.921 -5.902 1.00 90.06 81 GLU A C 1
ATOM 645 O O . GLU A 1 81 ? -4.430 9.922 -6.280 1.00 90.06 81 GLU A O 1
ATOM 650 N N . LEU A 1 82 ? -2.644 10.814 -5.262 1.00 92.94 82 LEU A N 1
ATOM 651 C CA . LEU A 1 82 ? -1.946 9.536 -5.058 1.00 92.94 82 LEU A CA 1
ATOM 652 C C . LEU A 1 82 ? -2.257 8.894 -3.704 1.00 92.94 82 LEU A C 1
ATOM 654 O O . LEU A 1 82 ? -2.325 7.666 -3.600 1.00 92.94 82 LEU A O 1
ATOM 658 N N . MET A 1 83 ? -2.484 9.710 -2.674 1.00 95.38 83 MET A N 1
ATOM 659 C CA . MET A 1 83 ? -2.818 9.249 -1.326 1.00 95.38 83 MET A CA 1
ATOM 660 C C . MET A 1 83 ? -3.997 8.260 -1.294 1.00 95.38 83 MET A C 1
ATOM 662 O O . MET A 1 83 ? -3.857 7.225 -0.640 1.00 95.38 83 MET A O 1
ATOM 666 N N . PRO A 1 84 ? -5.127 8.479 -2.003 1.00 94.44 84 PRO A N 1
ATOM 667 C CA . PRO A 1 84 ? -6.231 7.519 -2.030 1.00 94.44 84 PRO A CA 1
ATOM 668 C C . PRO A 1 84 ? -5.814 6.160 -2.601 1.00 94.44 84 PRO A C 1
ATOM 670 O O . PRO A 1 84 ? -6.256 5.116 -2.127 1.00 94.44 84 PRO A O 1
ATOM 673 N N . ILE A 1 85 ? -4.930 6.148 -3.599 1.00 94.44 85 ILE A N 1
ATOM 674 C CA . ILE A 1 85 ? -4.437 4.930 -4.255 1.00 94.44 85 ILE A CA 1
ATOM 675 C C . ILE A 1 85 ? -3.632 4.086 -3.272 1.00 94.44 85 ILE A C 1
ATOM 677 O O . ILE A 1 85 ? -3.895 2.888 -3.106 1.00 94.44 85 ILE A O 1
ATOM 681 N N . LEU A 1 86 ? -2.683 4.728 -2.591 1.00 96.69 86 LEU A N 1
ATOM 682 C CA . LEU A 1 86 ? -1.893 4.086 -1.552 1.00 96.69 86 LEU A CA 1
ATOM 683 C C . LEU A 1 86 ? -2.789 3.613 -0.402 1.00 96.69 86 LEU A C 1
ATOM 685 O O . LEU A 1 86 ? -2.691 2.458 0.012 1.00 96.69 86 LEU A O 1
ATOM 689 N N . ALA A 1 87 ? -3.711 4.462 0.056 1.00 96.69 87 ALA A N 1
ATOM 690 C CA . ALA A 1 87 ? -4.659 4.132 1.113 1.00 96.69 87 ALA A CA 1
ATOM 691 C C . ALA A 1 87 ? -5.466 2.876 0.771 1.00 96.69 87 ALA A C 1
ATOM 693 O O . ALA A 1 87 ? -5.500 1.933 1.557 1.00 96.69 87 ALA A O 1
ATOM 694 N N . GLY A 1 88 ? -6.060 2.816 -0.424 1.00 96.25 88 GLY A N 1
ATOM 695 C CA . GLY A 1 88 ? -6.836 1.655 -0.854 1.00 96.25 88 GLY A CA 1
ATOM 696 C C . GLY A 1 88 ? -6.001 0.374 -0.945 1.00 96.25 88 GLY A C 1
ATOM 697 O O . GLY A 1 88 ? -6.491 -0.706 -0.612 1.00 96.25 88 GLY A O 1
ATOM 698 N N . THR A 1 89 ? -4.728 0.497 -1.326 1.00 97.44 89 THR A N 1
ATOM 699 C CA . THR A 1 89 ? -3.779 -0.625 -1.354 1.00 97.44 89 THR A CA 1
ATOM 700 C C . THR A 1 89 ? -3.480 -1.135 0.057 1.00 97.44 89 THR A C 1
ATOM 702 O O . THR A 1 89 ? -3.561 -2.338 0.299 1.00 97.44 89 THR A O 1
ATOM 705 N N . LEU A 1 90 ? -3.197 -0.237 1.008 1.00 97.88 90 LEU A N 1
ATOM 706 C CA . LEU A 1 90 ? -2.923 -0.591 2.407 1.00 97.88 90 LEU A CA 1
ATOM 707 C C . LEU A 1 90 ? -4.158 -1.164 3.113 1.00 97.88 90 LEU A C 1
ATOM 709 O O . LEU A 1 90 ? -4.042 -2.142 3.848 1.00 97.88 90 LEU A O 1
ATOM 713 N N . VAL A 1 91 ? -5.347 -0.617 2.850 1.00 97.50 91 VAL A N 1
ATOM 714 C CA . VAL A 1 91 ? -6.624 -1.159 3.345 1.00 97.50 91 VAL A CA 1
ATOM 715 C C . VAL A 1 91 ? -6.786 -2.612 2.895 1.00 97.50 91 VAL A C 1
ATOM 717 O O . VAL A 1 91 ? -7.009 -3.491 3.725 1.00 97.50 91 VAL A O 1
ATOM 720 N N . ALA A 1 92 ? -6.625 -2.883 1.597 1.00 97.62 92 ALA A N 1
ATOM 721 C CA . ALA A 1 92 ? -6.756 -4.231 1.050 1.00 97.62 92 ALA A CA 1
ATOM 722 C C . ALA A 1 92 ? -5.673 -5.191 1.572 1.00 97.62 92 ALA A C 1
ATOM 724 O O . ALA A 1 92 ? -5.952 -6.363 1.835 1.00 97.62 92 ALA A O 1
ATOM 725 N N . ALA A 1 93 ? -4.448 -4.693 1.749 1.00 97.94 93 ALA A N 1
ATOM 726 C CA . ALA A 1 93 ? -3.331 -5.468 2.266 1.00 97.94 93 ALA A CA 1
ATOM 727 C C . ALA A 1 93 ? -3.488 -5.828 3.750 1.00 97.94 93 ALA A C 1
ATOM 729 O O . ALA A 1 93 ? -3.105 -6.931 4.137 1.00 97.94 93 ALA A O 1
ATOM 730 N N . CYS A 1 94 ? -4.030 -4.930 4.576 1.00 97.75 94 CYS A N 1
ATOM 731 C CA . CYS A 1 94 ? -3.965 -5.060 6.033 1.00 97.75 94 CYS A CA 1
ATOM 732 C C . CYS A 1 94 ? -5.287 -5.427 6.701 1.00 97.75 94 CYS A C 1
ATOM 734 O O . CYS A 1 94 ? -5.255 -6.106 7.725 1.00 97.75 94 CYS A O 1
ATOM 736 N N . TYR A 1 95 ? -6.437 -4.987 6.182 1.00 97.50 95 TYR A N 1
ATOM 737 C CA . TYR A 1 95 ? -7.701 -5.173 6.895 1.00 97.50 95 TYR A CA 1
ATOM 738 C C . TYR A 1 95 ? -8.011 -6.664 7.100 1.00 97.50 95 TYR A C 1
ATOM 740 O O . TYR A 1 95 ? -8.031 -7.443 6.142 1.00 97.50 95 TYR A O 1
ATOM 748 N N . GLY A 1 96 ? -8.235 -7.051 8.361 1.00 96.12 96 GLY A N 1
ATOM 749 C CA . GLY A 1 96 ? -8.441 -8.445 8.770 1.00 96.12 96 GLY A CA 1
ATOM 750 C C . GLY A 1 96 ? -7.157 -9.272 8.938 1.00 96.12 96 GLY A C 1
ATOM 751 O O . GLY A 1 96 ? -7.249 -10.474 9.174 1.00 96.12 96 GLY A O 1
ATOM 752 N N . CYS A 1 97 ? -5.969 -8.664 8.832 1.00 97.31 97 CYS A N 1
ATOM 753 C CA . CYS A 1 97 ? -4.683 -9.333 9.025 1.00 97.31 97 CYS A CA 1
ATOM 754 C C . CYS A 1 97 ? -3.780 -8.554 9.998 1.00 97.31 97 CYS A C 1
ATOM 756 O O . CYS A 1 97 ? -3.036 -7.657 9.595 1.00 97.31 97 CYS A O 1
ATOM 758 N N . GLU A 1 98 ? -3.795 -8.951 11.276 1.00 96.88 98 GLU A N 1
ATOM 759 C CA . GLU A 1 98 ? -2.999 -8.322 12.346 1.00 96.88 98 GLU A CA 1
ATOM 760 C C . GLU A 1 98 ? -1.494 -8.327 12.052 1.00 96.88 98 GLU A C 1
ATOM 762 O O . GLU A 1 98 ? -0.812 -7.344 12.317 1.00 96.88 98 GLU A O 1
ATOM 767 N N . GLN A 1 99 ? -0.958 -9.377 11.419 1.00 97.06 99 GLN A N 1
ATOM 768 C CA . GLN A 1 99 ? 0.467 -9.410 11.068 1.00 97.06 99 GLN A CA 1
ATOM 769 C C . GLN A 1 99 ? 0.828 -8.358 10.010 1.00 97.06 99 GLN A C 1
ATOM 771 O O . GLN A 1 99 ? 1.899 -7.762 10.086 1.00 97.06 99 GLN A O 1
ATOM 776 N N . ASN A 1 100 ? -0.045 -8.114 9.024 1.00 97.94 100 ASN A N 1
ATOM 777 C CA . ASN A 1 100 ? 0.192 -7.066 8.025 1.00 97.94 100 ASN A CA 1
ATOM 778 C C . ASN A 1 100 ? 0.051 -5.679 8.645 1.00 97.94 100 ASN A C 1
ATOM 780 O O . ASN A 1 100 ? 0.889 -4.818 8.384 1.00 97.94 100 ASN A O 1
ATOM 784 N N . LYS A 1 101 ? -0.963 -5.486 9.499 1.00 97.81 101 LYS A N 1
ATOM 785 C CA . LYS A 1 101 ? -1.128 -4.263 10.288 1.00 97.81 101 LYS A CA 1
ATOM 786 C C . LYS A 1 101 ? 0.117 -3.970 11.124 1.00 97.81 101 LYS A C 1
ATOM 788 O O . LYS A 1 101 ? 0.671 -2.887 10.972 1.00 97.81 101 LYS A O 1
ATOM 793 N N . PHE A 1 102 ? 0.583 -4.936 11.921 1.00 96.69 102 PHE A N 1
ATOM 794 C CA . PHE A 1 102 ? 1.782 -4.804 12.753 1.00 96.69 102 PHE A CA 1
ATOM 795 C C . PHE A 1 102 ? 2.979 -4.351 11.917 1.00 96.69 102 PHE A C 1
ATOM 797 O O . PHE A 1 102 ? 3.619 -3.365 12.261 1.00 96.69 102 PHE A O 1
ATOM 804 N N . MET A 1 103 ? 3.247 -5.025 10.792 1.00 96.31 103 MET A N 1
ATOM 805 C CA . MET A 1 103 ? 4.368 -4.674 9.914 1.00 96.31 103 MET A CA 1
ATOM 806 C C . MET A 1 103 ? 4.249 -3.258 9.351 1.00 96.31 103 MET A C 1
ATOM 808 O O . MET A 1 103 ? 5.216 -2.509 9.383 1.00 96.31 103 MET A O 1
ATOM 812 N N . VAL A 1 104 ? 3.071 -2.871 8.857 1.00 97.25 104 VAL A N 1
ATOM 813 C CA . VAL A 1 104 ? 2.861 -1.520 8.318 1.00 97.25 104 VAL A CA 1
ATOM 814 C C . VAL A 1 104 ? 3.008 -0.454 9.406 1.00 97.25 104 VAL A C 1
ATOM 816 O O . VAL A 1 104 ? 3.543 0.612 9.126 1.00 97.25 104 VAL A O 1
ATOM 819 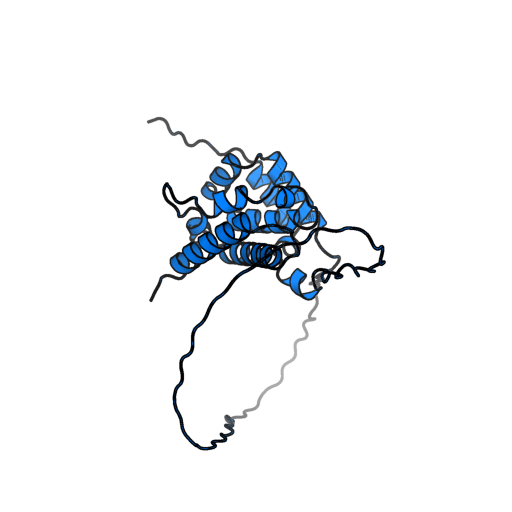N N . GLN A 1 105 ? 2.591 -0.740 10.641 1.00 96.75 105 GLN A N 1
ATOM 820 C CA . GLN A 1 105 ? 2.724 0.180 11.775 1.00 96.75 105 GLN A CA 1
ATOM 821 C C . GLN A 1 105 ? 4.160 0.318 12.305 1.00 96.75 105 GLN A C 1
ATOM 823 O O . GLN A 1 105 ? 4.438 1.273 13.024 1.00 96.75 105 GLN A O 1
ATOM 828 N N . GLN A 1 106 ? 5.075 -0.593 11.949 1.00 95.94 106 GLN A N 1
ATOM 829 C CA . GLN A 1 106 ? 6.507 -0.383 12.202 1.00 95.94 106 GLN A CA 1
ATOM 830 C C . GLN A 1 106 ? 7.097 0.692 11.279 1.00 95.94 106 GLN A C 1
ATOM 832 O O . GLN A 1 106 ? 8.024 1.391 11.674 1.00 95.94 106 GLN A O 1
ATOM 837 N N . GLU A 1 107 ? 6.546 0.839 10.072 1.00 96.75 107 GLU A N 1
ATOM 838 C CA . GLU A 1 107 ? 7.069 1.749 9.046 1.00 96.75 107 GLU A CA 1
ATOM 839 C C . GLU A 1 107 ? 6.300 3.079 8.980 1.00 96.75 107 GLU A C 1
ATOM 841 O O . GLU A 1 107 ? 6.862 4.118 8.642 1.00 96.75 107 GLU A O 1
ATOM 846 N N . LEU A 1 108 ? 5.000 3.065 9.295 1.00 96.69 108 LEU A N 1
ATOM 847 C CA . LEU A 1 108 ? 4.103 4.216 9.193 1.00 96.69 108 LEU A CA 1
ATOM 848 C C . LEU A 1 108 ? 3.394 4.469 10.524 1.00 96.69 108 LEU A C 1
ATOM 850 O O . LEU A 1 108 ? 2.826 3.555 11.122 1.00 96.69 108 LEU A O 1
ATOM 854 N N . SER A 1 109 ? 3.345 5.731 10.957 1.00 95.81 109 SER A N 1
ATOM 855 C CA . SER A 1 109 ? 2.594 6.091 12.161 1.00 95.81 109 SER A CA 1
ATOM 856 C C . SER A 1 109 ? 1.085 5.925 11.955 1.00 95.81 109 SER A C 1
ATOM 858 O O . SER A 1 109 ? 0.562 6.058 10.843 1.00 95.81 109 SER A O 1
ATOM 860 N N . VAL A 1 110 ? 0.359 5.693 13.053 1.00 95.38 110 VAL A N 1
ATOM 861 C CA . VAL A 1 110 ? -1.111 5.620 13.032 1.00 95.38 110 VAL A CA 1
ATOM 862 C C . VAL A 1 110 ? -1.705 6.902 12.440 1.00 95.38 110 VAL A C 1
ATOM 864 O O . VAL A 1 110 ? -2.562 6.824 11.566 1.00 95.38 110 VAL A O 1
ATOM 867 N N . ASP A 1 111 ? -1.187 8.079 12.799 1.00 96.56 111 ASP A N 1
ATOM 868 C CA . ASP A 1 111 ? -1.656 9.362 12.256 1.00 96.56 111 ASP A CA 1
ATOM 869 C C . ASP A 1 111 ? -1.502 9.475 10.731 1.00 96.56 111 ASP A C 1
ATOM 871 O O . ASP A 1 111 ? -2.383 10.019 10.050 1.00 96.56 111 ASP A O 1
ATOM 875 N N . MET A 1 112 ? -0.409 8.945 10.168 1.00 96.38 112 MET A N 1
ATOM 876 C CA . MET A 1 112 ? -0.213 8.894 8.715 1.00 96.38 112 MET A CA 1
ATOM 877 C C . MET A 1 112 ? -1.237 7.971 8.053 1.00 96.38 112 MET A C 1
ATOM 879 O O . MET A 1 112 ? -1.846 8.348 7.049 1.00 96.38 112 MET A O 1
ATOM 883 N N . LEU A 1 113 ? -1.480 6.794 8.634 1.00 96.75 113 LEU A N 1
ATOM 884 C CA . LEU A 1 113 ? -2.484 5.847 8.142 1.00 96.75 113 LEU A CA 1
ATOM 885 C C . LEU A 1 113 ? -3.890 6.458 8.176 1.00 96.75 113 LEU A C 1
ATOM 887 O O . LEU A 1 113 ? -4.614 6.394 7.183 1.00 96.75 113 LEU A O 1
ATOM 891 N N . LEU A 1 114 ? -4.257 7.134 9.266 1.00 96.19 114 LEU A N 1
ATOM 892 C CA . LEU A 1 114 ? -5.537 7.836 9.375 1.00 96.19 114 LEU A CA 1
ATOM 893 C C . LEU A 1 114 ? -5.661 8.972 8.350 1.00 96.19 114 LEU A C 1
ATOM 895 O O . LEU A 1 114 ? -6.729 9.181 7.773 1.00 96.19 114 LEU A O 1
ATOM 899 N N . SER A 1 115 ? -4.571 9.685 8.069 1.00 95.75 115 SER A N 1
ATOM 900 C CA . SER A 1 115 ? -4.551 10.731 7.038 1.00 95.75 115 SER A CA 1
ATOM 901 C C . SER A 1 115 ? -4.768 10.160 5.631 1.00 95.75 115 SER A C 1
ATOM 903 O O . SER A 1 115 ? -5.548 10.717 4.852 1.00 95.75 115 SER A O 1
ATOM 905 N N . LEU A 1 116 ? -4.165 9.008 5.326 1.00 95.62 116 LEU A N 1
ATOM 906 C CA . LEU A 1 116 ? -4.400 8.263 4.085 1.00 95.62 116 LEU A CA 1
ATOM 907 C C . LEU A 1 116 ? -5.866 7.807 3.963 1.00 95.62 116 LEU A C 1
ATOM 909 O O . LEU A 1 116 ? -6.484 8.000 2.913 1.00 95.62 116 LEU A O 1
ATOM 913 N N . LEU A 1 117 ? -6.463 7.275 5.036 1.00 94.75 117 LEU A N 1
ATOM 914 C CA . LEU A 1 117 ? -7.874 6.857 5.048 1.00 94.75 117 LEU A CA 1
ATOM 915 C C . LEU A 1 117 ? -8.842 8.027 4.821 1.00 94.75 117 LEU A C 1
ATOM 917 O O . LEU A 1 117 ? -9.814 7.890 4.075 1.00 94.75 117 LEU A O 1
ATOM 921 N N . ARG A 1 118 ? -8.567 9.201 5.401 1.00 93.88 118 ARG A N 1
ATOM 922 C CA . ARG A 1 118 ? -9.365 10.413 5.142 1.00 93.88 118 ARG A CA 1
ATOM 923 C C . ARG A 1 118 ? -9.303 10.824 3.671 1.00 93.88 118 ARG A C 1
ATOM 925 O O . ARG A 1 118 ? -10.327 11.215 3.117 1.00 93.88 118 ARG A O 1
ATOM 932 N N . SER A 1 119 ? -8.138 10.698 3.036 1.00 91.00 119 SER A N 1
ATOM 933 C CA . SER A 1 119 ? -7.985 10.960 1.600 1.00 91.00 119 SER A CA 1
ATOM 934 C C . SER A 1 119 ? -8.787 9.962 0.753 1.00 91.00 119 SER A C 1
ATOM 936 O O . SER A 1 119 ? -9.545 10.367 -0.125 1.00 91.00 119 SER A O 1
ATOM 938 N N . CYS A 1 120 ? -8.741 8.670 1.104 1.00 88.56 120 CYS A N 1
ATOM 939 C CA . CYS A 1 120 ? -9.571 7.619 0.502 1.00 88.56 120 CYS A CA 1
ATOM 9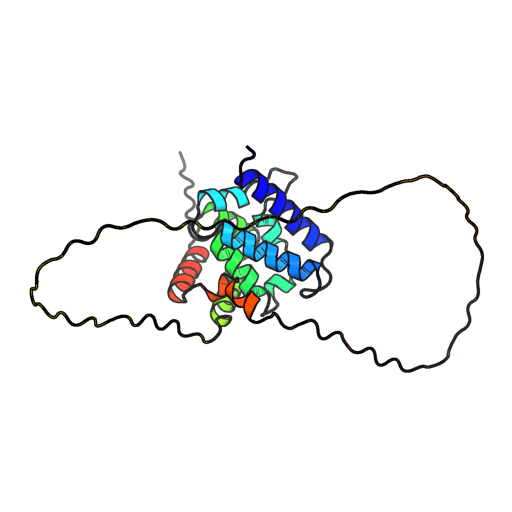40 C C . CYS A 1 120 ? -11.073 7.963 0.538 1.00 88.56 120 CYS A C 1
ATOM 942 O O . CYS A 1 120 ? -11.755 7.866 -0.480 1.00 88.56 120 CYS A O 1
ATOM 944 N N . ARG A 1 121 ? -11.571 8.447 1.684 1.00 88.56 121 ARG A N 1
ATOM 945 C CA . ARG A 1 121 ? -12.973 8.864 1.866 1.00 88.56 121 ARG A CA 1
ATOM 946 C C . ARG A 1 121 ? -13.367 10.048 0.981 1.00 88.56 121 ARG A C 1
ATOM 948 O O . ARG A 1 121 ? -14.478 10.093 0.466 1.00 88.56 121 ARG A O 1
ATOM 955 N N . ASN A 1 122 ? -12.465 11.007 0.806 1.00 86.06 122 ASN A N 1
ATOM 956 C CA . ASN A 1 122 ? -12.743 12.229 0.050 1.00 86.06 122 ASN A CA 1
ATOM 957 C C . ASN A 1 122 ? -12.597 12.042 -1.472 1.00 86.06 122 ASN A C 1
ATOM 959 O O . ASN A 1 122 ? -13.027 12.905 -2.231 1.00 86.06 122 ASN A O 1
ATOM 963 N N . ALA A 1 123 ? -12.006 10.929 -1.915 1.00 78.06 123 ALA A N 1
ATOM 964 C CA . ALA A 1 123 ? -11.747 10.629 -3.322 1.00 78.06 123 ALA A CA 1
ATOM 965 C C . ALA A 1 123 ? -12.935 9.990 -4.066 1.00 78.06 123 ALA A C 1
ATOM 967 O O . ALA A 1 123 ? -12.833 9.718 -5.262 1.00 78.06 123 ALA A O 1
ATOM 968 N N . ALA A 1 124 ? -14.060 9.722 -3.394 1.00 60.62 124 ALA A N 1
ATOM 969 C CA . ALA A 1 124 ? -15.239 9.172 -4.051 1.00 60.62 124 ALA A CA 1
ATOM 970 C C . ALA A 1 124 ? -15.826 10.193 -5.051 1.00 60.62 124 ALA A C 1
ATOM 972 O O . ALA A 1 124 ? -16.239 11.281 -4.640 1.00 60.62 124 ALA A O 1
ATOM 973 N N . PRO A 1 125 ? -15.926 9.871 -6.356 1.00 51.50 125 PRO A N 1
ATOM 974 C CA . PRO A 1 125 ? -16.749 10.664 -7.250 1.00 51.50 125 PRO A CA 1
ATOM 975 C C . PRO A 1 125 ? -18.215 10.503 -6.834 1.00 51.50 125 PRO A C 1
ATOM 977 O O . PRO A 1 125 ? -18.647 9.424 -6.427 1.00 51.50 125 PRO A O 1
ATOM 980 N N . ALA A 1 126 ? -18.993 11.578 -6.957 1.00 41.28 126 ALA A N 1
ATOM 981 C CA . ALA A 1 126 ? -20.442 11.562 -6.813 1.00 41.28 126 ALA A CA 1
ATOM 982 C C . ALA A 1 126 ? -21.065 10.591 -7.834 1.00 41.28 126 ALA A C 1
ATOM 984 O O . ALA A 1 126 ? -21.440 10.965 -8.940 1.00 41.28 126 ALA A O 1
ATOM 985 N N . THR A 1 127 ? -21.144 9.310 -7.500 1.00 39.84 127 THR A N 1
ATOM 986 C CA . THR A 1 127 ? -21.910 8.316 -8.248 1.00 39.84 127 THR A CA 1
ATOM 987 C C . THR A 1 127 ? -22.725 7.547 -7.230 1.00 39.84 127 THR A C 1
ATOM 989 O O . THR A 1 127 ? -22.260 6.600 -6.600 1.00 39.84 127 THR A O 1
ATOM 992 N N . GLN A 1 128 ? -23.954 8.026 -7.042 1.00 39.03 128 GLN A N 1
ATOM 993 C CA . GLN A 1 128 ? -25.013 7.309 -6.352 1.00 39.03 128 GLN A CA 1
ATOM 994 C C . GLN A 1 128 ? -25.183 5.939 -7.019 1.00 39.03 128 GLN A C 1
ATOM 996 O O . GLN A 1 128 ? -25.850 5.818 -8.044 1.00 39.03 128 GLN A O 1
ATOM 1001 N N . PHE A 1 129 ? -24.617 4.889 -6.432 1.00 34.75 129 PHE A N 1
ATOM 1002 C CA . PHE A 1 129 ? -25.179 3.556 -6.609 1.00 34.75 129 PHE A CA 1
ATOM 1003 C C . PHE A 1 129 ? -26.458 3.500 -5.769 1.00 34.75 129 PHE A C 1
ATOM 1005 O O . PHE A 1 129 ? -26.465 3.036 -4.633 1.00 34.75 129 PHE A O 1
ATOM 1012 N N . ASN A 1 130 ? -27.550 4.030 -6.324 1.00 37.31 130 ASN A N 1
ATOM 1013 C CA . ASN A 1 130 ? -28.890 3.746 -5.830 1.00 37.31 130 ASN A CA 1
ATOM 1014 C C . ASN A 1 130 ? -29.219 2.298 -6.209 1.00 37.31 130 ASN A C 1
ATOM 1016 O O . ASN A 1 130 ? -29.826 2.051 -7.248 1.00 37.31 130 ASN A O 1
ATOM 1020 N N . SER A 1 131 ? -28.840 1.325 -5.383 1.00 36.31 131 SER A N 1
ATOM 1021 C CA . SER A 1 131 ? -29.534 0.036 -5.384 1.00 36.31 131 SER A CA 1
ATOM 1022 C C . SER A 1 131 ? -30.771 0.164 -4.497 1.00 36.31 131 SER A C 1
ATOM 1024 O O . SER A 1 131 ? -30.817 -0.370 -3.394 1.00 36.31 131 SER A O 1
ATOM 1026 N N . ASN A 1 132 ? -31.750 0.932 -4.972 1.00 33.31 132 ASN A N 1
ATOM 1027 C CA . ASN A 1 132 ? -33.116 0.869 -4.474 1.00 33.31 132 ASN A CA 1
ATOM 1028 C C . ASN A 1 132 ? -33.836 -0.127 -5.390 1.00 33.31 132 ASN A C 1
ATOM 1030 O O . ASN A 1 132 ? -34.327 0.242 -6.455 1.00 33.31 132 ASN A O 1
ATOM 1034 N N . LEU A 1 133 ? -33.781 -1.411 -5.039 1.00 40.59 133 LEU A N 1
ATOM 1035 C CA . LEU A 1 133 ? -34.604 -2.441 -5.665 1.00 40.59 133 LEU A CA 1
ATOM 1036 C C . LEU A 1 133 ? -35.502 -3.031 -4.582 1.00 40.59 133 LEU A C 1
ATOM 1038 O O . LEU A 1 133 ? -35.322 -4.167 -4.165 1.00 40.59 133 LEU A O 1
ATOM 1042 N N . ASP A 1 134 ? -36.450 -2.215 -4.135 1.00 36.94 134 ASP A N 1
ATOM 1043 C CA . ASP A 1 134 ? -37.638 -2.683 -3.438 1.00 36.94 134 ASP A CA 1
ATOM 1044 C C . ASP A 1 134 ? -38.856 -2.452 -4.338 1.00 36.94 134 ASP A C 1
ATOM 1046 O O . ASP A 1 134 ? -38.976 -1.414 -4.995 1.00 36.94 134 ASP A O 1
ATOM 1050 N N . ASN A 1 135 ? -39.758 -3.435 -4.300 1.00 37.00 135 ASN A N 1
ATOM 1051 C CA . ASN A 1 135 ? -41.113 -3.495 -4.864 1.00 37.00 135 ASN A CA 1
ATOM 1052 C C . ASN A 1 135 ? -41.268 -4.251 -6.194 1.00 37.00 135 ASN A C 1
ATOM 1054 O O . ASN A 1 135 ? -41.548 -3.678 -7.245 1.00 37.00 135 ASN A O 1
ATOM 1058 N N . ILE A 1 136 ? -41.216 -5.584 -6.103 1.00 35.09 136 ILE A N 1
ATOM 1059 C CA . ILE A 1 136 ? -42.054 -6.459 -6.936 1.00 35.09 136 ILE A CA 1
ATOM 1060 C C . ILE A 1 136 ? -43.386 -6.632 -6.186 1.00 35.09 136 ILE A C 1
ATOM 1062 O O . ILE A 1 136 ? -43.359 -7.131 -5.060 1.00 35.09 136 ILE A O 1
ATOM 1066 N N . PRO A 1 137 ? -44.542 -6.236 -6.750 1.00 36.47 137 PRO A N 1
ATOM 1067 C CA . PRO A 1 137 ? -45.830 -6.607 -6.193 1.00 36.47 137 PRO A CA 1
ATOM 1068 C C . PRO A 1 137 ? -46.152 -8.056 -6.561 1.00 36.47 137 PRO A C 1
ATOM 1070 O O . PRO A 1 137 ? -46.084 -8.458 -7.723 1.00 36.47 137 PRO A O 1
ATOM 1073 N N . THR A 1 138 ? -46.502 -8.823 -5.537 1.00 37.22 138 THR A N 1
ATOM 1074 C CA . THR A 1 138 ? -47.113 -10.146 -5.606 1.00 37.22 138 THR A CA 1
ATOM 1075 C C . THR A 1 138 ? -48.460 -10.043 -6.319 1.00 37.22 138 THR A C 1
ATOM 1077 O O . THR A 1 138 ? -49.335 -9.321 -5.845 1.00 37.22 138 THR A O 1
ATOM 1080 N N . ASP A 1 139 ? -48.649 -10.777 -7.414 1.00 35.59 139 ASP A N 1
ATOM 1081 C CA . ASP A 1 139 ? -49.989 -11.150 -7.864 1.00 35.59 139 ASP A CA 1
ATOM 1082 C C . ASP A 1 139 ? -50.005 -12.624 -8.281 1.00 35.59 139 ASP A C 1
ATOM 1084 O O . ASP A 1 139 ? -49.162 -13.105 -9.043 1.00 35.59 139 ASP A O 1
ATOM 1088 N N . GLU A 1 140 ? -50.949 -13.337 -7.687 1.00 35.34 140 GLU A N 1
ATOM 1089 C CA . GLU A 1 140 ? -51.202 -14.765 -7.799 1.00 35.34 140 GLU A CA 1
ATOM 1090 C C . GLU A 1 140 ? -52.268 -14.977 -8.878 1.00 35.34 140 GLU A C 1
ATOM 1092 O O . GLU A 1 140 ? -53.408 -14.573 -8.674 1.00 35.34 140 GLU A O 1
ATOM 1097 N N . SER A 1 141 ? -51.963 -15.673 -9.983 1.00 33.22 141 SER A N 1
ATOM 1098 C CA . SER A 1 141 ? -52.971 -16.512 -10.658 1.00 33.22 141 SER A CA 1
ATOM 1099 C C . SER A 1 141 ? -52.390 -17.456 -11.721 1.00 33.22 141 SER A C 1
ATOM 1101 O O . SER A 1 141 ? -51.916 -17.045 -12.776 1.00 33.22 141 SER A O 1
ATOM 1103 N N . SER A 1 142 ? -52.459 -18.749 -11.395 1.00 33.41 142 SER A N 1
ATOM 1104 C CA . SER A 1 142 ? -52.723 -19.945 -12.214 1.00 33.41 142 SER A CA 1
ATOM 1105 C C . SER A 1 142 ? -52.805 -19.849 -13.752 1.00 33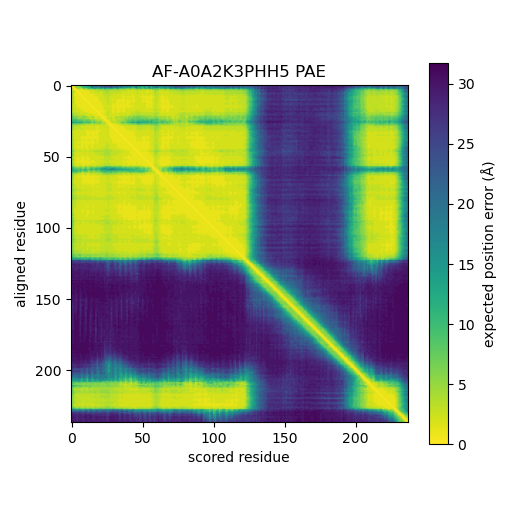.41 142 SER A C 1
ATOM 1107 O O . SER A 1 142 ? -53.616 -19.107 -14.297 1.00 33.41 142 SER A O 1
ATOM 1109 N N . GLY A 1 143 ? -52.139 -20.786 -14.453 1.00 29.91 143 GLY A N 1
ATOM 1110 C CA . GLY A 1 143 ? -52.498 -21.119 -15.844 1.00 29.91 143 GLY A CA 1
ATOM 1111 C C . GLY A 1 143 ? -51.516 -21.974 -16.660 1.00 29.91 143 GLY A C 1
ATOM 1112 O O . GLY A 1 143 ? -50.817 -21.457 -17.515 1.00 29.91 143 GLY A O 1
ATOM 1113 N N . SER A 1 144 ? -51.503 -23.283 -16.398 1.00 29.97 144 SER A N 1
ATOM 1114 C CA . SER A 1 144 ? -51.187 -24.437 -17.273 1.00 29.97 144 SER A CA 1
ATOM 1115 C C . SER A 1 144 ? -50.431 -24.304 -18.624 1.00 29.97 144 SER A C 1
ATOM 1117 O O . SER A 1 144 ? -50.885 -23.648 -19.555 1.00 29.97 144 SER A O 1
ATOM 1119 N N . ASN A 1 145 ? -49.453 -25.212 -18.774 1.00 29.56 145 ASN A N 1
ATOM 1120 C CA . ASN A 1 145 ? -49.141 -26.070 -19.937 1.00 29.56 145 ASN A CA 1
ATOM 1121 C C . ASN A 1 145 ? -48.766 -25.426 -21.292 1.00 29.56 145 ASN A C 1
ATOM 1123 O O . ASN A 1 145 ? -49.638 -24.988 -22.035 1.00 29.56 145 ASN A O 1
ATOM 1127 N N . GLN A 1 146 ? -47.522 -25.647 -21.746 1.00 38.06 146 GLN A N 1
ATOM 1128 C CA . GLN A 1 146 ? -47.244 -26.631 -22.811 1.00 38.06 146 GLN A CA 1
ATOM 1129 C C . GLN A 1 146 ? -45.755 -26.778 -23.173 1.00 38.06 146 GLN A C 1
ATOM 1131 O O . GLN A 1 146 ? -44.939 -25.872 -23.057 1.00 38.06 146 GLN A O 1
ATOM 1136 N N . SER A 1 147 ? -45.479 -28.005 -23.611 1.00 30.55 147 SER A N 1
ATOM 1137 C CA . SER A 1 147 ? -44.267 -28.598 -24.173 1.00 30.55 147 SER A CA 1
ATOM 1138 C C . SER A 1 147 ? -43.632 -27.812 -25.330 1.00 30.55 147 SER A C 1
ATOM 1140 O O . SER A 1 147 ? -44.334 -27.212 -26.139 1.00 30.55 147 SER A O 1
ATOM 1142 N N . GLY A 1 148 ? -42.307 -27.920 -25.472 1.00 29.56 148 GLY A N 1
ATOM 1143 C CA . GLY A 1 148 ? -41.580 -27.407 -26.634 1.00 29.56 148 GLY A CA 1
ATOM 1144 C C . GLY A 1 148 ? -40.085 -27.718 -26.616 1.00 29.56 148 GLY A C 1
ATOM 1145 O O . GLY A 1 148 ? -39.262 -26.866 -26.307 1.00 29.56 148 GLY A O 1
ATOM 1146 N N . ILE A 1 149 ? -39.732 -28.956 -26.964 1.00 32.03 149 ILE A N 1
ATOM 1147 C CA . ILE A 1 149 ? -38.393 -29.355 -27.428 1.00 32.03 149 ILE A CA 1
ATOM 1148 C C . ILE A 1 149 ? -37.988 -28.470 -28.627 1.00 32.03 149 ILE A C 1
ATOM 1150 O O . ILE A 1 149 ? -38.843 -28.202 -29.464 1.00 32.03 149 ILE A O 1
ATOM 1154 N N . VAL A 1 150 ? -36.702 -28.090 -28.748 1.00 30.06 150 VAL A N 1
ATOM 1155 C CA . VAL A 1 150 ? -35.845 -28.206 -29.964 1.00 30.06 150 VAL A CA 1
ATOM 1156 C C . VAL A 1 150 ? -34.604 -27.278 -29.907 1.00 30.06 150 VAL A C 1
ATOM 1158 O O . VAL A 1 150 ? -34.687 -26.067 -30.039 1.00 30.06 150 VAL A O 1
ATOM 1161 N N . LYS A 1 151 ? -33.444 -27.944 -29.783 1.00 32.06 151 LYS A N 1
ATOM 1162 C CA . LYS A 1 151 ? -32.170 -27.836 -30.539 1.00 32.06 151 LYS A CA 1
ATOM 1163 C C . LYS A 1 151 ? -31.359 -26.524 -30.609 1.00 32.06 151 LYS A C 1
ATOM 1165 O O . LYS A 1 151 ? -31.737 -25.539 -31.221 1.00 32.06 151 LYS A O 1
ATOM 1170 N N . HIS A 1 152 ? -30.109 -26.680 -30.154 1.00 33.50 152 HIS A N 1
ATOM 1171 C CA . HIS A 1 152 ? -28.838 -26.393 -30.843 1.00 33.50 152 HIS A CA 1
ATOM 1172 C C . HIS A 1 152 ? -28.854 -25.549 -32.134 1.00 33.50 152 HIS A C 1
ATOM 1174 O O . HIS A 1 152 ? -29.340 -26.002 -33.167 1.00 33.50 152 HIS A O 1
ATOM 1180 N N . SER A 1 153 ? -28.029 -24.494 -32.146 1.00 31.19 153 SER A N 1
ATOM 1181 C CA . SER A 1 153 ? -27.240 -24.122 -33.329 1.00 31.19 153 SER A CA 1
ATOM 1182 C C . SER A 1 153 ? -25.878 -23.535 -32.933 1.00 31.19 153 SER A C 1
ATOM 1184 O O . SER A 1 153 ? -25.762 -22.378 -32.538 1.00 31.19 153 SER A O 1
ATOM 1186 N N . ARG A 1 154 ? -24.827 -24.354 -33.057 1.00 34.84 154 ARG A N 1
ATOM 1187 C CA . ARG A 1 154 ? -23.455 -23.882 -33.284 1.00 34.84 154 ARG A CA 1
ATOM 1188 C C . ARG A 1 154 ? -23.331 -23.542 -34.769 1.00 34.84 154 ARG A C 1
ATOM 1190 O O . ARG A 1 154 ? -23.690 -24.379 -35.593 1.00 34.84 154 ARG A O 1
ATOM 1197 N N . SER A 1 155 ? -22.746 -22.398 -35.109 1.00 36.44 155 SER A N 1
ATOM 1198 C CA . SER A 1 155 ? -22.270 -22.126 -36.469 1.00 36.44 155 SER A CA 1
ATOM 1199 C C . SER A 1 155 ? -20.823 -21.640 -36.452 1.00 36.44 155 SER A C 1
ATOM 1201 O O . SER A 1 155 ? -20.510 -20.559 -35.962 1.00 36.44 155 SER A O 1
ATOM 1203 N N . ASN A 1 156 ? -19.969 -22.492 -37.015 1.00 31.47 156 ASN A N 1
ATOM 1204 C CA . ASN A 1 156 ? -18.624 -22.219 -37.508 1.00 31.47 156 ASN A CA 1
ATOM 1205 C C . ASN A 1 156 ? -18.652 -21.262 -38.716 1.00 31.47 156 ASN A C 1
ATOM 1207 O O . ASN A 1 156 ? -19.530 -21.377 -39.569 1.00 31.47 156 ASN A O 1
ATOM 1211 N N . GLY A 1 157 ? -17.582 -20.483 -38.886 1.00 33.59 157 GLY A N 1
ATOM 1212 C CA . GLY A 1 157 ? -17.110 -19.954 -40.175 1.00 33.59 157 GLY A CA 1
ATOM 1213 C C . GLY A 1 157 ? -15.595 -19.737 -40.086 1.00 33.59 157 GLY A C 1
ATOM 1214 O O . GLY A 1 157 ? -15.153 -18.920 -39.292 1.00 33.59 157 GLY A O 1
ATOM 1215 N N . LYS A 1 158 ? -14.775 -20.662 -40.618 1.00 35.84 158 LYS A N 1
ATOM 1216 C CA . LYS A 1 158 ? -13.980 -20.521 -41.867 1.00 35.84 158 LYS A CA 1
ATOM 1217 C C . LYS A 1 158 ? -13.244 -19.167 -41.936 1.00 35.84 158 LYS A C 1
ATOM 1219 O O . LYS A 1 158 ? -13.893 -18.139 -41.980 1.00 35.84 158 LYS A O 1
ATOM 1224 N N . GLY A 1 159 ? -11.916 -19.067 -41.955 1.00 29.22 159 GLY A N 1
ATOM 1225 C CA . GLY A 1 159 ? -10.922 -19.926 -42.594 1.00 29.22 159 GLY A CA 1
ATOM 1226 C C . GLY A 1 159 ? -10.508 -19.297 -43.926 1.00 29.22 159 GLY A C 1
ATOM 1227 O O . GLY A 1 159 ? -11.200 -19.494 -44.918 1.00 29.22 159 GLY A O 1
ATOM 1228 N N . THR A 1 160 ? -9.373 -18.592 -43.951 1.00 37.19 160 THR A N 1
ATOM 1229 C CA . THR A 1 160 ? -8.708 -18.159 -45.191 1.00 37.19 160 THR A CA 1
ATOM 1230 C C . THR A 1 160 ? -7.201 -18.339 -45.043 1.00 37.19 160 THR A C 1
ATOM 1232 O O . THR A 1 160 ? -6.592 -17.922 -44.062 1.00 37.19 160 THR A O 1
ATOM 1235 N N . ARG A 1 161 ? -6.623 -19.036 -46.021 1.00 34.91 161 ARG A N 1
ATOM 1236 C CA . ARG A 1 161 ? -5.227 -19.463 -46.140 1.00 34.91 161 ARG A CA 1
ATOM 1237 C C . ARG A 1 161 ? -4.657 -18.765 -47.384 1.00 34.91 161 ARG A C 1
ATOM 1239 O O . ARG A 1 161 ? -5.338 -18.766 -48.404 1.00 34.91 161 ARG A O 1
ATOM 1246 N N . ALA A 1 162 ? -3.433 -18.246 -47.321 1.00 35.31 162 ALA A N 1
ATOM 1247 C CA . ALA A 1 162 ? -2.582 -17.888 -48.473 1.00 35.31 162 ALA A CA 1
ATOM 1248 C C . ALA A 1 162 ? -1.114 -17.924 -47.982 1.00 35.31 162 ALA A C 1
ATOM 1250 O O . ALA A 1 162 ? -0.794 -17.245 -47.012 1.00 35.31 162 ALA A O 1
ATOM 1251 N N . SER A 1 163 ? -0.307 -18.949 -48.302 1.00 36.19 163 SER A N 1
ATOM 1252 C CA . SER A 1 163 ? 0.640 -19.085 -49.444 1.00 36.19 163 SER A CA 1
ATOM 1253 C C . SER A 1 163 ? 1.642 -17.918 -49.559 1.00 36.19 163 SER A C 1
ATOM 1255 O O . SER A 1 163 ? 1.224 -16.809 -49.855 1.00 36.19 163 SER A O 1
ATOM 1257 N N . LEU A 1 164 ? 2.912 -18.051 -49.152 1.00 32.00 164 LEU A N 1
ATOM 1258 C CA . LEU A 1 164 ? 4.091 -18.729 -49.750 1.00 32.00 164 LEU A CA 1
ATOM 1259 C C . LEU A 1 164 ? 4.958 -17.815 -50.649 1.00 32.00 164 LEU A C 1
ATOM 1261 O O . LEU A 1 164 ? 4.528 -17.407 -51.720 1.00 32.00 164 LEU A O 1
ATOM 1265 N N . GLY A 1 165 ? 6.232 -17.671 -50.249 1.00 30.77 165 GLY A N 1
ATOM 1266 C CA . GLY A 1 165 ? 7.405 -17.371 -51.092 1.00 30.77 165 GLY A CA 1
ATOM 1267 C C . GLY A 1 165 ? 8.203 -16.141 -50.628 1.00 30.77 165 GLY A C 1
ATOM 1268 O O . GLY A 1 165 ? 7.600 -15.166 -50.213 1.00 30.77 165 GLY A O 1
ATOM 1269 N N . LYS A 1 166 ? 9.538 -16.049 -50.692 1.00 36.66 166 LYS A N 1
ATOM 1270 C CA . LYS A 1 166 ? 10.687 -16.977 -50.795 1.00 36.66 166 LYS A CA 1
ATOM 1271 C C . LYS A 1 166 ? 11.951 -16.070 -50.747 1.00 36.66 166 LYS A C 1
ATOM 1273 O O . LYS A 1 166 ? 11.933 -15.060 -51.435 1.00 36.66 166 LYS A O 1
ATOM 1278 N N . ASN A 1 167 ? 13.021 -16.486 -50.044 1.00 27.67 167 ASN A N 1
ATOM 1279 C CA . ASN A 1 167 ? 14.460 -16.114 -50.206 1.00 27.67 167 ASN A CA 1
ATOM 1280 C C . ASN A 1 167 ? 14.875 -14.624 -49.977 1.00 27.67 167 ASN A C 1
ATOM 1282 O O . ASN A 1 167 ? 14.144 -13.726 -50.344 1.00 27.67 167 ASN A O 1
ATOM 1286 N N . GLY A 1 168 ? 16.041 -14.221 -49.443 1.00 29.38 168 GLY A N 1
ATOM 1287 C CA . GLY A 1 168 ? 17.253 -14.870 -48.927 1.00 29.38 168 GLY A CA 1
ATOM 1288 C C . GLY A 1 168 ? 18.348 -13.821 -48.568 1.00 29.38 168 GLY A C 1
ATOM 1289 O O . GLY A 1 168 ? 18.337 -12.724 -49.105 1.00 29.38 168 GLY A O 1
ATOM 1290 N N . ALA A 1 169 ? 19.278 -14.221 -47.686 1.00 32.81 169 ALA A N 1
ATOM 1291 C CA . ALA A 1 169 ? 20.725 -13.904 -47.588 1.00 32.81 169 ALA A CA 1
ATOM 1292 C C . ALA A 1 169 ? 21.319 -12.490 -47.266 1.00 32.81 169 ALA A C 1
ATOM 1294 O O . ALA A 1 169 ? 21.249 -11.566 -48.060 1.00 32.81 169 ALA A O 1
ATOM 1295 N N . LEU A 1 170 ? 22.081 -12.477 -46.147 1.00 32.84 170 LEU A N 1
ATOM 1296 C CA . LEU A 1 170 ? 23.451 -11.960 -45.865 1.00 32.84 170 LEU A CA 1
ATOM 1297 C C . LEU A 1 170 ? 23.880 -10.482 -46.069 1.00 32.84 170 LEU A C 1
ATOM 1299 O O . LEU A 1 170 ? 23.799 -9.941 -47.162 1.00 32.84 170 LEU A O 1
ATOM 1303 N N . GLY A 1 171 ? 24.623 -9.953 -45.071 1.00 28.50 171 GLY A N 1
ATOM 1304 C CA . GLY A 1 171 ? 25.766 -9.046 -45.317 1.00 28.50 171 GLY A CA 1
ATOM 1305 C C . GLY A 1 171 ? 26.165 -8.068 -44.193 1.00 28.50 171 GLY A C 1
ATOM 1306 O O . GLY A 1 171 ? 25.455 -7.111 -43.933 1.00 28.50 171 GLY A O 1
ATOM 1307 N N . ASN A 1 172 ? 27.338 -8.289 -43.583 1.00 28.98 172 ASN A N 1
ATOM 1308 C CA . ASN A 1 172 ? 28.034 -7.488 -42.550 1.00 28.98 172 ASN A CA 1
ATOM 1309 C C . ASN A 1 172 ? 28.542 -6.099 -43.012 1.00 28.98 172 ASN A C 1
ATOM 1311 O O . ASN A 1 172 ? 28.797 -5.906 -44.196 1.00 28.98 172 ASN A O 1
ATOM 1315 N N . GLY A 1 173 ? 28.911 -5.213 -42.064 1.00 29.41 173 GLY A N 1
ATOM 1316 C CA . GLY A 1 173 ? 29.900 -4.149 -42.333 1.00 29.41 173 GLY A CA 1
ATOM 1317 C C . GLY A 1 173 ? 30.080 -3.053 -41.268 1.00 29.41 173 GLY A C 1
ATOM 1318 O O . GLY A 1 173 ? 29.231 -2.194 -41.100 1.00 29.41 173 GLY A O 1
ATOM 1319 N N . VAL A 1 174 ? 31.233 -3.067 -40.595 1.00 32.66 174 VAL A N 1
ATOM 1320 C CA . VAL A 1 174 ? 31.746 -2.163 -39.539 1.00 32.66 174 VAL A CA 1
ATOM 1321 C C . VAL A 1 174 ? 32.315 -0.845 -40.112 1.00 32.66 174 VAL A C 1
ATOM 1323 O O . VAL A 1 174 ? 32.907 -0.898 -41.187 1.00 32.66 174 VAL A O 1
ATOM 1326 N N . LYS A 1 175 ? 32.268 0.290 -39.375 1.00 33.75 175 LYS A N 1
ATOM 1327 C CA . LYS A 1 175 ? 33.448 1.107 -38.949 1.00 33.75 175 LYS A CA 1
ATOM 1328 C C . LYS A 1 175 ? 33.120 2.453 -38.268 1.00 33.75 175 LYS A C 1
ATOM 1330 O O . LYS A 1 175 ? 32.135 3.119 -38.544 1.00 33.75 175 LYS A O 1
ATOM 1335 N N . SER A 1 176 ? 34.033 2.785 -37.355 1.00 29.84 176 SER A N 1
ATOM 1336 C CA . SER A 1 176 ? 34.179 3.925 -36.438 1.00 29.84 176 SER A CA 1
ATOM 1337 C C . SER A 1 176 ? 34.950 5.093 -37.075 1.00 29.84 176 SER A C 1
ATOM 1339 O O . SER A 1 176 ? 35.831 4.793 -37.873 1.00 29.84 176 SER A O 1
ATOM 1341 N N . SER A 1 177 ? 34.707 6.356 -36.656 1.00 30.20 177 SER A N 1
ATOM 1342 C CA . SER A 1 177 ? 35.755 7.324 -36.218 1.00 30.20 177 SER A CA 1
ATOM 1343 C C . SER A 1 177 ? 35.288 8.795 -36.045 1.00 30.20 177 SER A C 1
ATOM 1345 O O . SER A 1 177 ? 35.014 9.482 -37.017 1.00 30.20 177 SER A O 1
ATOM 1347 N N . ARG A 1 178 ? 35.257 9.246 -34.777 1.00 31.06 178 ARG A N 1
ATOM 1348 C CA . ARG A 1 178 ? 35.872 10.431 -34.103 1.00 31.06 178 ARG A CA 1
ATOM 1349 C C . ARG A 1 178 ? 36.095 11.822 -34.767 1.00 31.06 178 ARG A C 1
ATOM 1351 O O . ARG A 1 178 ? 36.523 11.937 -35.904 1.00 31.06 178 ARG A O 1
ATOM 1358 N N . THR A 1 179 ? 36.114 12.814 -33.847 1.00 32.25 179 THR A N 1
ATOM 1359 C CA . THR A 1 179 ? 36.650 14.215 -33.848 1.00 32.25 179 THR A CA 1
ATOM 1360 C C . THR A 1 179 ? 35.653 15.328 -34.226 1.00 32.25 179 THR A C 1
ATOM 1362 O O . THR A 1 179 ? 34.802 15.093 -35.063 1.00 32.25 179 THR A O 1
ATOM 1365 N N . ARG A 1 180 ? 35.659 16.570 -33.701 1.00 27.27 180 ARG A N 1
ATOM 1366 C CA . ARG A 1 180 ? 36.251 17.281 -32.534 1.00 27.27 180 ARG A CA 1
ATOM 1367 C C . ARG A 1 180 ? 35.694 18.732 -32.573 1.00 27.27 180 ARG A C 1
ATOM 1369 O O . ARG A 1 180 ? 35.705 19.319 -33.638 1.00 27.27 180 ARG A O 1
ATOM 1376 N N . SER A 1 181 ? 35.298 19.278 -31.413 1.00 32.50 181 SER A N 1
ATOM 1377 C CA . SER A 1 181 ? 35.261 20.705 -30.986 1.00 32.50 181 SER A CA 1
ATOM 1378 C C . SER A 1 181 ? 34.643 21.804 -31.875 1.00 32.50 181 SER A C 1
ATOM 1380 O O . SER A 1 181 ? 35.208 22.111 -32.914 1.00 32.50 181 SER A O 1
ATOM 1382 N N . LEU A 1 182 ? 33.676 22.568 -31.333 1.00 35.16 182 LEU A N 1
ATOM 1383 C CA . LEU A 1 182 ? 33.777 24.039 -31.199 1.00 35.16 182 LEU A CA 1
ATOM 1384 C C . LEU A 1 182 ? 32.670 24.602 -30.279 1.00 35.16 182 LEU A C 1
ATOM 1386 O O . LEU A 1 182 ? 31.492 24.309 -30.466 1.00 35.16 182 LEU A O 1
ATOM 1390 N N . ARG A 1 183 ? 33.061 25.408 -29.283 1.00 39.25 183 ARG A N 1
ATOM 1391 C CA . ARG A 1 183 ? 32.195 26.397 -28.618 1.00 39.25 183 ARG A CA 1
ATOM 1392 C C . ARG A 1 183 ? 32.008 27.565 -29.585 1.00 39.25 183 ARG A C 1
ATOM 1394 O O . ARG A 1 183 ? 33.010 28.006 -30.125 1.00 39.25 183 ARG A O 1
ATOM 1401 N N . ASP A 1 184 ? 30.796 28.096 -29.704 1.00 30.89 184 ASP A N 1
ATOM 1402 C CA . ASP A 1 184 ? 30.545 29.530 -29.522 1.00 30.89 184 ASP A CA 1
ATOM 1403 C C . ASP A 1 184 ? 29.045 29.827 -29.409 1.00 30.89 184 ASP A C 1
ATOM 1405 O O . ASP A 1 184 ? 28.195 29.063 -29.865 1.00 30.89 184 ASP A O 1
ATOM 1409 N N . GLY A 1 185 ? 28.738 30.886 -28.663 1.00 32.53 185 GLY A N 1
ATOM 1410 C CA . GLY A 1 185 ? 27.419 31.155 -28.110 1.00 32.53 185 GLY A CA 1
ATOM 1411 C C . GLY A 1 185 ? 26.455 31.971 -28.975 1.00 32.53 185 GLY A C 1
ATOM 1412 O O . GLY A 1 185 ? 26.816 32.623 -29.945 1.00 32.53 185 GLY A O 1
ATOM 1413 N N . LYS A 1 186 ? 25.223 31.996 -28.451 1.00 34.28 186 LYS A N 1
ATOM 1414 C CA . LYS A 1 186 ? 24.200 33.050 -28.538 1.00 34.28 186 LYS A CA 1
ATOM 1415 C C . LYS A 1 186 ? 23.559 33.312 -29.910 1.00 34.28 186 LYS A C 1
ATOM 1417 O O . LYS A 1 186 ? 24.001 34.160 -30.671 1.00 34.28 186 LYS A O 1
ATOM 1422 N N . ALA A 1 187 ? 22.366 32.745 -30.095 1.00 29.73 187 ALA A N 1
ATOM 1423 C CA . ALA A 1 187 ? 21.262 33.432 -30.763 1.00 29.73 187 ALA A CA 1
ATOM 1424 C C . ALA A 1 187 ? 19.920 32.926 -30.215 1.00 29.73 187 ALA A C 1
ATOM 1426 O O . ALA A 1 187 ? 19.601 31.742 -30.275 1.00 29.73 187 ALA A O 1
ATOM 1427 N N . THR A 1 188 ? 19.162 33.863 -29.658 1.00 39.78 188 THR A N 1
ATOM 1428 C CA . THR A 1 188 ? 17.769 33.767 -29.233 1.00 39.78 188 THR A CA 1
ATOM 1429 C C . THR A 1 188 ? 16.902 33.166 -30.338 1.00 39.78 188 THR A C 1
ATOM 1431 O O . THR A 1 188 ? 16.846 33.718 -31.436 1.00 39.78 188 THR A O 1
ATOM 1434 N N . LYS A 1 189 ? 16.182 32.081 -30.046 1.00 35.38 189 LYS A N 1
ATOM 1435 C CA . LYS A 1 189 ? 14.975 31.708 -30.786 1.00 35.38 189 LYS A CA 1
ATOM 1436 C C . LYS A 1 189 ? 13.978 31.064 -29.838 1.00 35.38 189 LYS A C 1
ATOM 1438 O O . LYS A 1 189 ? 14.221 30.009 -29.263 1.00 35.38 189 LYS A O 1
ATOM 1443 N N . ASN A 1 190 ? 12.882 31.784 -29.681 1.00 40.28 190 ASN A N 1
ATOM 1444 C CA . ASN A 1 190 ? 11.664 31.420 -28.994 1.00 40.28 190 ASN A CA 1
ATOM 1445 C C . ASN A 1 190 ? 11.222 30.040 -29.493 1.00 40.28 190 ASN A C 1
ATOM 1447 O O . ASN A 1 190 ? 10.952 29.874 -30.683 1.00 40.28 190 ASN A O 1
ATOM 1451 N N . SER A 1 191 ? 11.179 29.067 -28.591 1.00 29.30 191 SER A N 1
ATOM 1452 C CA . SER A 1 191 ? 10.515 27.794 -28.826 1.00 29.30 191 SER A CA 1
ATOM 1453 C C . SER A 1 191 ? 9.387 27.728 -27.816 1.00 29.30 191 SER A C 1
ATOM 1455 O O . SER A 1 191 ? 9.632 27.548 -26.626 1.00 29.30 191 SER A O 1
ATOM 1457 N N . ASP A 1 192 ? 8.170 27.958 -28.302 1.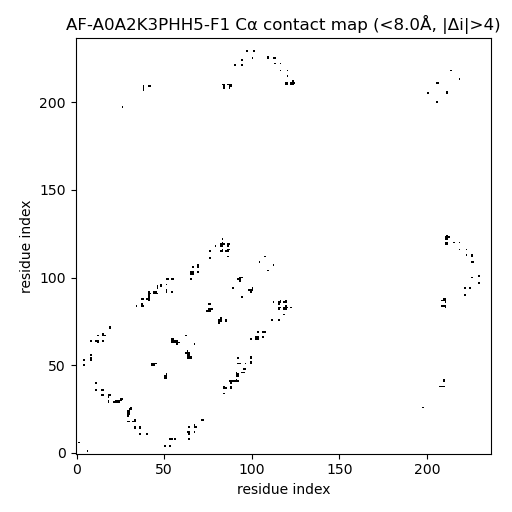00 37.59 192 ASP A N 1
ATOM 1458 C CA . ASP A 1 192 ? 6.936 27.546 -27.642 1.00 37.59 192 ASP A CA 1
ATOM 1459 C C . ASP A 1 192 ? 7.026 26.027 -27.451 1.00 37.59 192 ASP A C 1
ATOM 1461 O O . ASP A 1 192 ? 6.695 25.241 -28.341 1.00 37.59 192 ASP A O 1
ATOM 1465 N N . GLU A 1 193 ? 7.580 25.593 -26.322 1.00 33.19 193 GLU A N 1
ATOM 1466 C CA . GLU A 1 193 ? 7.509 24.200 -25.917 1.00 33.19 193 GLU A CA 1
ATOM 1467 C C . GLU A 1 193 ? 6.127 24.011 -25.299 1.00 33.19 193 GLU A C 1
ATOM 1469 O O . GLU A 1 193 ? 5.886 24.268 -24.119 1.00 33.19 193 GLU A O 1
ATOM 1474 N N . ALA A 1 194 ? 5.178 23.644 -26.159 1.00 40.12 194 ALA A N 1
ATOM 1475 C CA . ALA A 1 194 ? 3.874 23.179 -25.742 1.00 40.12 194 ALA A CA 1
ATOM 1476 C C . ALA A 1 194 ? 4.077 22.062 -24.712 1.00 40.12 194 ALA A C 1
ATOM 1478 O O . ALA A 1 194 ? 4.495 20.955 -25.053 1.00 40.12 194 ALA A O 1
ATOM 1479 N N . VAL A 1 195 ? 3.784 22.376 -23.447 1.00 34.69 195 VAL A N 1
ATOM 1480 C CA . VAL A 1 195 ? 3.670 21.406 -22.360 1.00 34.69 195 VAL A CA 1
ATOM 1481 C C . VAL A 1 195 ? 2.826 20.248 -22.889 1.00 34.69 195 VAL A C 1
ATOM 1483 O O . VAL A 1 195 ? 1.683 20.487 -23.305 1.00 34.69 195 VAL A O 1
ATOM 1486 N N . PRO A 1 196 ? 3.337 19.003 -22.919 1.00 35.59 196 PRO A N 1
ATOM 1487 C CA . PRO A 1 196 ? 2.486 17.880 -23.239 1.00 35.59 196 PRO A CA 1
ATOM 1488 C C . PRO A 1 196 ? 1.425 17.867 -22.148 1.00 35.59 196 PRO A C 1
ATOM 1490 O O . PRO A 1 196 ? 1.742 17.658 -20.977 1.00 35.59 196 PRO A O 1
ATOM 1493 N N . LYS A 1 197 ? 0.173 18.143 -22.522 1.00 35.94 197 LYS A N 1
ATOM 1494 C CA . LYS A 1 197 ? -0.994 17.856 -21.691 1.00 35.94 197 LYS A CA 1
ATOM 1495 C C . LYS A 1 197 ? -0.986 16.347 -21.472 1.00 35.94 197 LYS A C 1
ATOM 1497 O O . LYS A 1 197 ? -1.564 15.599 -22.260 1.00 35.94 197 LYS A O 1
ATOM 1502 N N . TYR A 1 198 ? -0.236 15.904 -20.466 1.00 39.69 198 TYR A N 1
ATOM 1503 C CA . TYR A 1 198 ? -0.275 14.541 -19.978 1.00 39.69 198 TYR A CA 1
ATOM 1504 C C . TYR A 1 198 ? -1.728 14.293 -19.628 1.00 39.69 198 TYR A C 1
ATOM 1506 O O . TYR A 1 198 ? -2.329 15.048 -18.864 1.00 39.69 198 TYR A O 1
ATOM 1514 N N . LYS A 1 199 ? -2.313 13.332 -20.342 1.00 38.22 199 LYS A N 1
ATOM 1515 C CA . LYS A 1 199 ? -3.722 12.994 -20.249 1.00 38.22 199 LYS A CA 1
ATOM 1516 C C . LYS A 1 199 ? -4.070 12.859 -18.776 1.00 38.22 199 LYS A C 1
ATOM 1518 O O . LYS A 1 199 ? -3.582 11.960 -18.101 1.00 38.22 199 LYS A O 1
ATOM 1523 N N . GLN A 1 200 ? -4.917 13.776 -18.326 1.00 46.50 200 GLN A N 1
ATOM 1524 C CA . GLN A 1 200 ? -5.766 13.607 -17.166 1.00 46.50 200 GLN A CA 1
ATOM 1525 C C . GLN A 1 200 ? -6.229 12.153 -17.135 1.00 46.50 200 GLN A C 1
ATOM 1527 O O . GLN A 1 200 ? -6.668 11.651 -18.177 1.00 46.50 200 GLN A O 1
ATOM 1532 N N . PHE A 1 201 ? -6.038 11.494 -15.988 1.00 46.34 201 PHE A N 1
ATOM 1533 C CA . PHE A 1 201 ? -6.484 10.128 -15.723 1.00 46.34 201 PHE A CA 1
ATOM 1534 C C . PHE A 1 201 ? -7.819 9.913 -16.440 1.00 46.34 201 PHE A C 1
ATOM 1536 O O . PHE A 1 201 ? -8.814 10.568 -16.124 1.00 46.34 201 PHE A O 1
ATOM 1543 N N . SER A 1 202 ? -7.811 9.107 -17.505 1.00 43.97 202 SER A N 1
ATOM 1544 C CA . SER A 1 202 ? -9.019 8.854 -18.279 1.00 43.97 202 SER A CA 1
ATOM 1545 C C . SER A 1 202 ? -10.077 8.325 -17.324 1.00 43.97 202 SER A C 1
ATOM 1547 O O . SER A 1 202 ? -9.782 7.442 -16.525 1.00 43.97 202 SER A O 1
ATOM 1549 N N . SER A 1 203 ? -11.299 8.847 -17.419 1.00 43.16 203 SER A N 1
ATOM 1550 C CA . SER A 1 203 ? -12.445 8.468 -16.580 1.00 43.16 203 SER A CA 1
ATOM 1551 C C . SER A 1 203 ? -12.666 6.949 -16.460 1.00 43.16 203 SER A C 1
ATOM 1553 O O . SER A 1 203 ? -13.304 6.499 -15.516 1.00 43.16 203 SER A O 1
ATOM 1555 N N . GLU A 1 204 ? -12.141 6.148 -17.392 1.00 42.69 204 GLU A N 1
ATOM 1556 C CA . GLU A 1 204 ? -12.189 4.684 -17.344 1.00 42.69 204 GLU A CA 1
ATOM 1557 C C . GLU A 1 204 ? -11.267 4.070 -16.274 1.00 42.69 204 GLU A C 1
ATOM 1559 O O . GLU A 1 204 ? -11.623 3.062 -15.665 1.00 42.69 204 GLU A O 1
ATOM 1564 N N . THR A 1 205 ? -10.116 4.681 -15.976 1.00 51.59 205 THR A N 1
ATOM 1565 C CA . THR A 1 205 ? -9.137 4.141 -15.017 1.00 51.59 205 THR A CA 1
ATOM 1566 C C . THR A 1 205 ? -9.639 4.243 -13.573 1.00 51.59 205 THR A C 1
ATOM 1568 O O . THR A 1 205 ? -9.286 3.414 -12.737 1.00 51.59 205 THR A O 1
ATOM 1571 N N . SER A 1 206 ? -10.520 5.206 -13.281 1.00 53.78 206 SER A N 1
ATOM 1572 C CA . SER A 1 206 ? -11.113 5.421 -11.953 1.00 53.78 206 SER A CA 1
ATOM 1573 C C . SER A 1 206 ? -11.959 4.235 -11.468 1.00 53.78 206 SER A C 1
ATOM 1575 O O . SER A 1 206 ? -11.987 3.952 -10.273 1.00 53.78 206 SER A O 1
ATOM 1577 N N . HIS A 1 207 ? -12.599 3.485 -12.374 1.00 53.41 207 HIS A N 1
ATOM 1578 C CA . HIS A 1 207 ? -13.421 2.320 -12.010 1.00 53.41 207 HIS A CA 1
ATOM 1579 C C . HIS A 1 207 ? -12.601 1.126 -11.502 1.00 53.41 207 HIS A C 1
ATOM 1581 O O . HIS A 1 207 ? -13.118 0.280 -10.767 1.00 53.41 207 HIS A O 1
ATOM 1587 N N . SER A 1 208 ? -11.318 1.080 -11.855 1.00 64.31 208 SER A N 1
ATOM 1588 C CA . SER A 1 208 ? -10.381 0.043 -11.424 1.00 64.31 208 SER A CA 1
ATOM 1589 C C . SER A 1 208 ? -9.673 0.399 -10.120 1.00 64.31 208 SER A C 1
ATOM 1591 O O . SER A 1 208 ? -8.795 -0.343 -9.696 1.00 64.31 208 SER A O 1
ATOM 1593 N N . MET A 1 209 ? -10.001 1.521 -9.475 1.00 80.12 209 MET A N 1
ATOM 1594 C CA . MET A 1 209 ? -9.320 1.951 -8.258 1.00 80.12 209 MET A CA 1
ATOM 1595 C C . MET A 1 209 ? -10.106 1.553 -7.014 1.00 80.12 209 MET A C 1
ATOM 1597 O O . MET A 1 209 ? -11.268 1.916 -6.841 1.00 80.12 209 MET A O 1
ATOM 1601 N N . LEU A 1 210 ? -9.454 0.815 -6.114 1.00 84.19 210 LEU A N 1
ATOM 1602 C CA . LEU A 1 210 ? -10.096 0.277 -4.910 1.00 84.19 210 LEU A CA 1
ATOM 1603 C C . LEU A 1 210 ? -10.664 1.355 -3.989 1.00 84.19 210 LEU A C 1
ATOM 1605 O O . LEU A 1 210 ? -11.722 1.157 -3.402 1.00 84.19 210 LEU A O 1
ATOM 1609 N N . HIS A 1 211 ? -9.985 2.497 -3.884 1.00 82.31 211 HIS A N 1
ATOM 1610 C CA . HIS A 1 211 ? -10.359 3.556 -2.952 1.00 82.31 211 HIS A CA 1
ATOM 1611 C C . HIS A 1 211 ? -11.748 4.145 -3.226 1.00 82.31 211 HIS A C 1
ATOM 1613 O O . HIS A 1 211 ? -12.470 4.447 -2.285 1.00 82.31 211 HIS A O 1
ATOM 1619 N N . CYS A 1 212 ? -12.182 4.203 -4.489 1.00 81.69 212 CYS A N 1
ATOM 1620 C CA . CYS A 1 212 ? -13.528 4.658 -4.850 1.00 81.69 212 CYS A CA 1
ATOM 1621 C C . CYS A 1 212 ? -14.627 3.626 -4.544 1.00 81.69 212 CYS A C 1
ATOM 1623 O O . CYS A 1 212 ? -15.809 3.935 -4.671 1.00 81.69 212 CYS A O 1
ATOM 1625 N N . ARG A 1 213 ? -14.262 2.382 -4.205 1.00 87.75 213 ARG A N 1
ATOM 1626 C CA . ARG A 1 213 ? -15.203 1.261 -4.034 1.00 87.75 213 ARG A CA 1
ATOM 1627 C C . ARG A 1 213 ? -15.483 0.933 -2.570 1.00 87.75 213 ARG A C 1
ATOM 1629 O O . ARG A 1 213 ? -16.340 0.094 -2.303 1.00 87.75 213 ARG A O 1
ATOM 1636 N N . PHE A 1 214 ? -14.778 1.566 -1.633 1.00 90.19 214 PHE A N 1
ATOM 1637 C CA . PHE A 1 214 ? -14.971 1.342 -0.206 1.00 90.19 214 PHE A CA 1
ATOM 1638 C C . PHE A 1 214 ? -16.107 2.215 0.348 1.00 90.19 214 PHE A C 1
ATOM 1640 O O . PHE A 1 214 ? -16.011 3.441 0.296 1.00 90.19 214 PHE A O 1
ATOM 1647 N N . PRO A 1 215 ? -17.172 1.620 0.920 1.00 92.06 215 PRO A N 1
ATOM 1648 C CA . PRO A 1 215 ? -18.202 2.386 1.617 1.00 92.06 215 PRO A CA 1
ATOM 1649 C C . PRO A 1 215 ? -17.626 3.132 2.825 1.00 92.06 215 PRO A C 1
ATOM 1651 O O . PRO A 1 215 ? -16.742 2.615 3.509 1.00 92.06 215 PRO A O 1
ATOM 1654 N N . HIS A 1 216 ? -18.179 4.299 3.164 1.00 91.94 216 HIS A N 1
ATOM 1655 C CA . HIS A 1 216 ? -17.720 5.066 4.332 1.00 91.94 216 HIS A CA 1
ATOM 1656 C C . HIS A 1 216 ? -17.823 4.255 5.634 1.00 91.94 216 HIS A C 1
ATOM 1658 O O . HIS A 1 216 ? -16.863 4.199 6.391 1.00 91.94 216 HIS A O 1
ATOM 1664 N N . SER A 1 217 ? -18.921 3.516 5.825 1.00 93.75 217 SER A N 1
ATOM 1665 C CA . SER A 1 217 ? -19.115 2.643 6.992 1.00 93.75 217 SER A CA 1
ATOM 1666 C C . SER A 1 217 ? -18.086 1.514 7.097 1.00 93.75 217 SER A C 1
ATOM 1668 O O . SER A 1 217 ? -17.837 0.991 8.182 1.00 93.75 217 SER A O 1
ATOM 1670 N N . PHE A 1 218 ? -17.493 1.105 5.972 1.00 95.25 218 PHE A N 1
ATOM 1671 C CA . PHE A 1 218 ? -16.377 0.170 5.969 1.00 95.25 218 PHE A CA 1
ATOM 1672 C C . PHE A 1 218 ? -15.079 0.873 6.372 1.00 95.25 218 PHE A C 1
ATOM 1674 O O . PHE A 1 218 ? -14.356 0.348 7.215 1.00 95.25 218 PHE A O 1
ATOM 1681 N N . LEU A 1 219 ? -14.810 2.068 5.839 1.00 95.25 219 LEU A N 1
ATOM 1682 C CA . LEU A 1 219 ? -13.633 2.856 6.216 1.00 95.25 219 LEU A CA 1
ATOM 1683 C C . LEU A 1 219 ? -13.612 3.194 7.713 1.00 95.25 219 LEU A C 1
ATOM 1685 O O . LEU A 1 219 ? -12.541 3.131 8.308 1.00 95.25 219 LEU A O 1
ATOM 1689 N N . ASP A 1 220 ? -14.767 3.426 8.342 1.00 95.25 220 ASP A N 1
ATOM 1690 C CA . ASP A 1 220 ? -14.859 3.636 9.796 1.00 95.25 220 ASP A CA 1
ATOM 1691 C C . ASP A 1 220 ? -14.348 2.413 10.586 1.00 95.25 220 ASP A C 1
ATOM 1693 O O . ASP A 1 220 ? -13.633 2.545 11.580 1.00 95.25 220 ASP A O 1
ATOM 1697 N N . LYS A 1 221 ? -14.652 1.195 10.115 1.00 96.81 221 LYS A N 1
ATOM 1698 C CA . LYS A 1 221 ? -14.131 -0.046 10.718 1.00 96.81 221 LYS A CA 1
ATOM 1699 C C . LYS A 1 221 ? -12.635 -0.209 10.481 1.00 96.81 221 LYS A C 1
ATOM 1701 O O . LYS A 1 221 ? -11.939 -0.761 11.328 1.00 96.81 221 LYS A O 1
ATOM 1706 N N . VAL A 1 222 ? -12.139 0.226 9.324 1.00 96.56 222 VAL A N 1
ATOM 1707 C CA . VAL A 1 222 ? -10.705 0.184 9.013 1.00 96.56 222 VAL A CA 1
ATOM 1708 C C . VAL A 1 222 ? -9.934 1.177 9.886 1.00 96.56 222 VAL A C 1
ATOM 1710 O O . VAL A 1 222 ? -8.865 0.842 10.389 1.00 96.56 222 VAL A O 1
ATOM 1713 N N . GLU A 1 223 ? -10.488 2.365 10.117 1.00 96.31 223 GLU A N 1
ATOM 1714 C CA . GLU A 1 223 ? -9.936 3.361 11.040 1.00 96.31 223 GLU A CA 1
ATOM 1715 C C . GLU A 1 223 ? -9.849 2.800 12.466 1.00 96.31 223 GLU A C 1
ATOM 1717 O O . GLU A 1 223 ? -8.784 2.870 13.084 1.00 96.31 223 GLU A O 1
ATOM 1722 N N . GLN A 1 224 ? -10.907 2.141 12.952 1.00 96.81 224 GLN A N 1
ATOM 1723 C CA . GLN A 1 224 ? -10.876 1.432 14.239 1.00 96.81 224 GLN A CA 1
ATOM 1724 C C . GLN A 1 224 ? -9.823 0.319 14.263 1.00 96.81 224 GLN A C 1
ATOM 1726 O O . GLN A 1 224 ? -9.083 0.197 15.234 1.00 96.81 224 GLN A O 1
ATOM 1731 N N . PHE A 1 225 ? -9.716 -0.464 13.188 1.00 96.94 225 PHE A N 1
ATOM 1732 C CA . PHE A 1 225 ? -8.734 -1.540 13.075 1.00 96.94 225 PHE A CA 1
ATOM 1733 C C . PHE A 1 225 ? -7.293 -1.027 13.188 1.00 96.94 225 PHE A C 1
ATOM 1735 O O . PHE A 1 225 ? -6.507 -1.608 13.934 1.00 96.94 225 PHE A O 1
ATOM 1742 N N . PHE A 1 226 ? -6.939 0.066 12.504 1.00 96.31 226 PHE A N 1
ATOM 1743 C CA . PHE A 1 226 ? -5.601 0.658 12.616 1.00 96.31 226 PHE A CA 1
ATOM 1744 C C . PHE A 1 226 ? -5.372 1.401 13.937 1.00 96.31 226 PHE A C 1
ATOM 1746 O O . PHE A 1 226 ? -4.232 1.475 14.383 1.00 96.31 226 PHE A O 1
ATOM 1753 N N . SER A 1 227 ? -6.425 1.928 14.563 1.00 95.38 227 SER A N 1
ATOM 1754 C CA . SER A 1 227 ? -6.318 2.638 15.846 1.00 95.38 227 SER A CA 1
ATOM 1755 C C . SER A 1 227 ? -6.284 1.703 17.054 1.00 95.38 227 SER A C 1
ATOM 1757 O O . SER A 1 227 ? -5.864 2.116 18.127 1.00 95.38 227 SER A O 1
ATOM 1759 N N . ALA A 1 228 ? -6.748 0.461 16.906 1.00 93.75 228 ALA A N 1
ATOM 1760 C CA . ALA A 1 228 ? -6.722 -0.517 17.982 1.00 93.75 228 ALA A CA 1
ATOM 1761 C C . ALA A 1 228 ? -5.278 -0.892 18.337 1.00 93.75 228 ALA A C 1
ATOM 1763 O O . ALA A 1 228 ? -4.499 -1.264 17.450 1.00 93.75 228 ALA A O 1
ATOM 1764 N N . ASP A 1 229 ? -4.958 -0.858 19.630 1.00 79.19 229 ASP A N 1
ATOM 1765 C CA . ASP A 1 229 ? -3.695 -1.371 20.147 1.00 79.19 229 ASP A CA 1
ATOM 1766 C C . ASP A 1 229 ? -3.531 -2.839 19.756 1.00 79.19 229 ASP A C 1
ATOM 1768 O O . ASP A 1 229 ? -4.480 -3.630 19.755 1.00 79.19 229 ASP A O 1
ATOM 1772 N N . ILE A 1 230 ? -2.307 -3.209 19.398 1.00 65.44 230 ILE A N 1
ATOM 1773 C CA . ILE A 1 230 ? -1.965 -4.606 19.174 1.00 65.44 230 ILE A CA 1
ATOM 1774 C C . ILE A 1 230 ? -1.948 -5.227 20.560 1.00 65.44 230 ILE A C 1
ATOM 1776 O O . ILE A 1 230 ? -1.067 -4.909 21.359 1.00 65.44 230 ILE A O 1
ATOM 1780 N N . ALA A 1 231 ? -2.944 -6.059 20.868 1.00 52.09 231 ALA A N 1
ATOM 1781 C CA . ALA A 1 231 ? -2.926 -6.850 22.084 1.00 52.09 231 ALA A CA 1
ATOM 1782 C C . ALA A 1 231 ? -1.624 -7.656 22.072 1.00 52.09 231 ALA A C 1
ATOM 1784 O O . ALA A 1 231 ? -1.447 -8.589 21.291 1.00 52.09 231 ALA A O 1
ATOM 1785 N N . SER A 1 232 ? -0.675 -7.215 22.889 1.00 45.84 232 SER A N 1
ATOM 1786 C CA . SER A 1 232 ? 0.533 -7.949 23.200 1.00 45.84 232 SER A CA 1
ATOM 1787 C C . SER A 1 232 ? 0.093 -9.184 23.978 1.00 45.84 232 SER A C 1
ATOM 1789 O O . SER A 1 232 ? 0.100 -9.172 25.205 1.00 45.84 232 SER A O 1
ATOM 1791 N N . GLU A 1 233 ? -0.293 -10.252 23.282 1.00 45.59 233 GLU A N 1
ATOM 1792 C CA . GLU A 1 233 ? -0.224 -11.608 23.833 1.00 45.59 233 GLU A CA 1
ATOM 1793 C C . GLU A 1 233 ? 1.262 -11.976 23.966 1.00 45.59 233 GLU A C 1
ATOM 1795 O O . GLU A 1 233 ? 1.818 -12.789 23.232 1.00 45.59 233 GLU A O 1
ATOM 1800 N N . VAL A 1 234 ? 1.935 -11.293 24.891 1.00 43.25 234 VAL A N 1
ATOM 1801 C CA . VAL A 1 234 ? 3.094 -11.829 25.588 1.00 43.25 234 VAL A CA 1
ATOM 1802 C C . VAL A 1 234 ? 2.482 -12.561 26.769 1.00 43.25 234 VAL A C 1
ATOM 1804 O O . VAL A 1 234 ? 2.312 -11.997 27.845 1.00 43.25 234 VAL A O 1
ATOM 1807 N N . ASP A 1 235 ? 2.048 -13.793 26.515 1.00 42.62 235 ASP A N 1
ATOM 1808 C CA . ASP A 1 235 ? 1.814 -14.741 27.593 1.00 42.62 235 ASP A CA 1
ATOM 1809 C C . ASP A 1 235 ? 3.198 -15.086 28.158 1.00 42.62 235 ASP A C 1
ATOM 1811 O O . ASP A 1 235 ? 4.018 -15.745 27.512 1.00 42.62 235 ASP A O 1
ATOM 1815 N N . GLU A 1 236 ? 3.487 -14.547 29.341 1.00 41.69 236 GLU A N 1
ATOM 1816 C CA . GLU A 1 236 ? 4.507 -15.085 30.231 1.00 41.69 236 GLU A CA 1
ATOM 1817 C C . GLU A 1 236 ? 4.077 -16.493 30.661 1.00 41.69 236 GLU A C 1
ATOM 1819 O O . GLU A 1 236 ? 3.167 -16.614 31.478 1.00 41.69 236 GLU A O 1
ATOM 1824 N N . VAL A 1 237 ? 4.758 -17.536 30.167 1.00 38.75 237 VAL A N 1
ATOM 1825 C CA . VAL A 1 237 ? 5.024 -18.785 30.914 1.00 38.75 237 VAL A CA 1
ATOM 1826 C C . VAL A 1 237 ? 6.377 -19.359 30.506 1.00 38.75 237 VAL A C 1
ATOM 1828 O O . VAL A 1 237 ? 6.586 -19.593 29.293 1.00 38.75 237 VAL A O 1
#

pLDDT: mean 71.18, std 28.32, range [27.27, 98.12]

Solvent-accessible surface area (backbone atoms only — not comparable to full-atom values): 15458 Å² total; per-residue (Å²): 130,86,56,67,66,59,54,49,45,55,52,51,49,47,51,54,52,52,28,66,76,63,58,84,47,73,84,40,76,46,24,46,51,44,54,53,48,45,39,51,50,16,65,63,12,46,90,31,71,83,42,31,55,50,38,64,44,61,54,91,90,46,74,23,48,53,55,55,64,71,68,48,66,66,58,43,78,68,35,83,81,38,16,16,56,50,29,27,25,50,48,24,41,20,64,96,32,70,71,47,40,53,57,48,54,75,75,39,53,62,70,57,52,52,53,24,48,53,38,16,68,70,60,47,73,98,65,85,80,77,83,80,86,81,83,83,82,89,81,90,80,89,83,83,88,83,88,81,90,83,82,89,82,89,82,89,79,85,88,89,86,81,87,90,89,80,90,83,86,90,85,89,88,88,89,86,85,90,89,80,89,82,91,83,84,88,80,94,71,92,70,90,74,75,74,77,79,70,74,67,81,54,80,74,60,58,78,69,38,58,28,60,70,59,54,68,78,54,50,55,52,49,52,49,60,65,66,49,77,79,81,75,82,71,77,87,128

Secondary structure (DSSP, 8-state):
---HHHHHHHHHHHHHHHHHHH-S-TTSHHHHHHHHHHHHHHHHHTT-HHHHGGGG---TTS--HHHHHHTS-THHHH-TTTHHHHHHHHHHHHTT-HHHHHHHHHHS-HHHHHHHHHHHHHT--S---------PPP----------------------------------------------------------------TTGGGG-GGGGS-HHHHHHHHHHHHS---------

Radius of gyration: 28.17 Å; Cα contacts (8 Å, |Δi|>4): 178; chains: 1; bounding box: 90×63×82 Å

Mean predicted aligned error: 16.57 Å

Sequence (237 aa):
MPDLKMEIFHLMSFLLSHCASRWKAPYDQVGSLMLESLSLLGHFALFHPGNQAVLRWGKSPTPTILHKVCDLPFVFFSDPELMPILAGTLVAACYGCEQNKFMVQQELSVDMLLSLLRSCRNAAPATQFNSNLDNIPTDESSGSNQSGIVKHSRSNGKGTRASLGKNGALGNGVKSSRTRSLRDGKATKNSDEAVPKYKQFSSETSHSMLHCRFPHSFLDKVEQFFSADIASEVDEV

Foldseek 3Di:
DDDPLVVLQVVLLCLLVVLQVVPDDCLPPSNVSNLVSLLVLLVQQAPDVVSLVSQCDDDPPRHGVLVSLLPHPCCCLPPLVNLLSSLSSLCSSPPPNVVSLVVNCVRDPLVSSVVSLVSLVVPADPDPPPPPPDDDDDDDDDDDDDDDDDDDDDDDDDDDDDDDDDDDDDDDDDDDDDDDDDDDDDDDDDDPPPDPPSDDPPPVVVVSGRSNVDDPVRSVVSSVVSPDDDPPPPPDD

Organism: Trifolium pratense (NCBI:txid57577)